Protein AF-A0A9X4D2V4-F1 (afdb_monomer_lite)

Organism: NCBI:txid2219225

Radius of gyration: 29.24 Å; chains: 1; bounding box: 58×42×74 Å

Secondary structure (DSSP, 8-state):
--HHHHHHHHHHHHHHHHHHHHHHHHHHTT---SSHHHHHHHHHHHHHHHHHHHTT--GGG-SSS--SS-HHHHHHSHHHHHHHHHHHHTTS-HHHHHHHHHHHHHHHHHHHHHHHHHHHHHHHHHHHHHHHHHTTS-------TTHHHHHHHHHHHHHHHHHGGGEEEETTEEEE--SS---EEE-HHHHHHHHHHHHHTT-----

Foldseek 3Di:
DDPVVVVVVVVVVVLLVLLVVVLVVCVVVVPADPDLLVVLVVSLVVSLVVVCVVVVNDPVPPPPDCSVGDSVVLCPDPSSVVVSCCSNCVPPDPVVVVVVVVVVVVVVVVVVVVVVVVVVVVVVVVVVVVLVVVVPDDPDDDPDPPSVLVVLLVQVVVCCVPPVVQWDDDPQFIWGPDPPDIDGPGDNVSSNVNCVVCVVVVHDRDD

Structure (mmCIF, N/CA/C/O backbone):
data_AF-A0A9X4D2V4-F1
#
_entry.id   AF-A0A9X4D2V4-F1
#
loop_
_atom_site.group_PDB
_atom_site.id
_atom_site.type_symbol
_atom_site.label_atom_id
_atom_site.label_alt_id
_atom_site.label_comp_id
_atom_site.label_asym_id
_atom_site.label_entity_id
_atom_site.label_seq_id
_atom_site.pdbx_PDB_ins_code
_atom_site.Cartn_x
_atom_site.Cartn_y
_atom_site.Cartn_z
_atom_site.occupancy
_atom_site.B_iso_or_equiv
_atom_site.auth_seq_id
_atom_site.auth_comp_id
_atom_site.auth_asym_id
_atom_site.auth_atom_id
_atom_site.pdbx_PDB_model_num
ATOM 1 N N . MET A 1 1 ? 16.567 19.512 9.585 1.00 54.62 1 MET A N 1
ATOM 2 C CA . MET A 1 1 ? 15.183 19.007 9.766 1.00 54.62 1 MET A CA 1
ATOM 3 C C . MET A 1 1 ? 14.405 20.043 10.568 1.00 54.62 1 MET A C 1
ATOM 5 O O . MET A 1 1 ? 14.949 20.526 11.548 1.00 54.62 1 MET A O 1
ATOM 9 N N . SER A 1 2 ? 13.204 20.449 10.143 1.00 73.00 2 SER A N 1
ATOM 10 C CA . SER A 1 2 ? 12.458 21.540 10.795 1.00 73.00 2 SER A CA 1
ATOM 11 C C . SER A 1 2 ? 11.767 21.087 12.092 1.00 73.00 2 SER A C 1
ATOM 13 O O . SER A 1 2 ? 11.304 19.949 12.187 1.00 73.00 2 SER A O 1
ATOM 15 N N . ASN A 1 3 ? 11.632 21.991 13.070 1.00 76.06 3 ASN A N 1
ATOM 16 C CA . ASN A 1 3 ? 10.900 21.750 14.328 1.00 76.06 3 ASN A CA 1
ATOM 17 C C . ASN A 1 3 ? 9.446 21.289 14.089 1.00 76.06 3 ASN A C 1
ATOM 19 O O . ASN A 1 3 ? 8.916 20.469 14.835 1.00 76.06 3 ASN A O 1
ATOM 23 N N . LEU A 1 4 ? 8.837 21.731 12.982 1.00 70.69 4 LEU A N 1
ATOM 24 C CA . LEU A 1 4 ? 7.512 21.299 12.536 1.00 70.69 4 LEU A CA 1
ATOM 25 C C . LEU A 1 4 ? 7.466 19.801 12.185 1.00 70.69 4 LEU A C 1
ATOM 27 O O . LEU A 1 4 ? 6.505 19.114 12.528 1.00 70.69 4 LEU A O 1
ATOM 31 N N . SER A 1 5 ? 8.513 19.275 11.539 1.00 73.38 5 SER A N 1
ATOM 32 C CA . SER A 1 5 ? 8.602 17.851 11.187 1.00 73.38 5 SER A CA 1
ATOM 33 C C . SER A 1 5 ? 8.702 16.964 12.428 1.00 73.38 5 SER A C 1
ATOM 35 O O . SER A 1 5 ? 8.110 15.885 12.456 1.00 73.38 5 SER A O 1
ATOM 37 N N . ARG A 1 6 ? 9.430 17.416 13.456 1.00 72.25 6 ARG A N 1
ATOM 38 C CA . ARG A 1 6 ? 9.595 16.685 14.720 1.00 72.25 6 ARG A CA 1
ATOM 39 C C . ARG A 1 6 ? 8.291 16.654 15.519 1.00 72.25 6 ARG A C 1
ATOM 41 O O . ARG A 1 6 ? 7.829 15.577 15.883 1.00 72.25 6 ARG A O 1
ATOM 48 N N . TYR A 1 7 ? 7.631 17.802 15.653 1.00 72.56 7 TYR A N 1
ATOM 49 C CA . TYR A 1 7 ? 6.325 17.909 16.308 1.00 72.56 7 TYR A CA 1
ATOM 50 C C . TYR A 1 7 ? 5.253 17.031 15.634 1.00 72.56 7 TYR A C 1
ATOM 52 O O . TYR A 1 7 ? 4.490 16.327 16.296 1.00 72.56 7 TYR A O 1
ATOM 60 N N . GLN A 1 8 ? 5.211 17.008 14.297 1.00 75.00 8 GLN A N 1
ATOM 61 C CA . GLN A 1 8 ? 4.277 16.149 13.563 1.00 75.00 8 GLN A CA 1
ATOM 62 C C . GLN A 1 8 ? 4.579 14.651 13.711 1.00 75.00 8 GLN A C 1
ATOM 64 O O . GLN A 1 8 ? 3.652 13.842 13.605 1.00 75.00 8 GLN A O 1
ATOM 69 N N . ALA A 1 9 ? 5.845 14.272 13.896 1.00 74.62 9 ALA A N 1
ATOM 70 C CA . ALA A 1 9 ? 6.238 12.888 14.145 1.00 74.62 9 ALA A CA 1
ATOM 71 C C . ALA A 1 9 ? 5.831 12.450 15.559 1.00 74.62 9 ALA A C 1
ATOM 73 O O . ALA A 1 9 ? 5.166 11.427 15.703 1.00 74.62 9 ALA A O 1
ATOM 74 N N . GLU A 1 10 ? 6.114 13.270 16.573 1.00 76.56 10 GLU A N 1
ATOM 75 C CA . GLU A 1 10 ? 5.716 13.023 17.966 1.00 76.56 10 GLU A CA 1
ATOM 76 C C . GLU A 1 10 ? 4.190 12.929 18.107 1.00 76.56 10 GLU A C 1
ATOM 78 O O . GLU A 1 10 ? 3.674 11.988 18.713 1.00 76.56 10 GLU A O 1
ATOM 83 N N . LYS A 1 11 ? 3.439 13.828 17.456 1.00 77.06 11 LYS A N 1
ATOM 84 C CA . LYS A 1 11 ? 1.968 13.777 17.442 1.00 77.06 11 LYS A CA 1
ATOM 85 C C . LYS A 1 11 ? 1.432 12.507 16.768 1.00 77.06 11 LYS A C 1
ATOM 87 O O . LYS A 1 11 ? 0.449 11.933 17.235 1.00 77.06 11 LYS A O 1
ATOM 92 N N . ARG A 1 12 ? 2.070 12.044 15.684 1.00 79.88 12 ARG A N 1
ATOM 93 C CA . ARG A 1 12 ? 1.714 10.774 15.021 1.00 79.88 12 ARG A CA 1
ATOM 94 C C . ARG A 1 12 ? 2.013 9.568 15.908 1.00 79.88 12 ARG A C 1
ATOM 96 O O . ARG A 1 12 ? 1.178 8.675 16.003 1.00 79.88 12 ARG A O 1
ATOM 103 N N . GLN A 1 13 ? 3.159 9.564 16.580 1.00 82.06 13 GLN A N 1
ATOM 104 C CA . GLN A 1 13 ? 3.558 8.484 17.478 1.00 82.06 13 GLN A CA 1
ATOM 105 C C . GLN A 1 13 ? 2.641 8.398 18.705 1.00 82.06 13 GLN A C 1
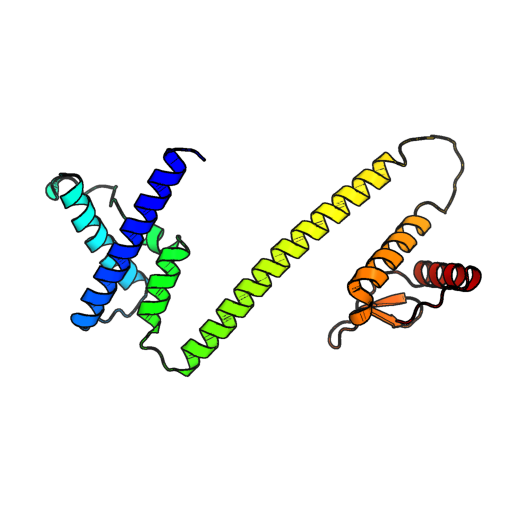ATOM 107 O O . GLN A 1 13 ? 2.169 7.313 19.032 1.00 82.06 13 GLN A O 1
ATOM 112 N N . ALA A 1 14 ? 2.303 9.536 19.319 1.00 80.00 14 ALA A N 1
ATOM 113 C CA . ALA A 1 14 ? 1.369 9.597 20.444 1.00 80.00 14 ALA A CA 1
ATOM 114 C C . ALA A 1 14 ? -0.046 9.127 20.067 1.00 80.00 14 ALA A C 1
ATOM 116 O O . ALA A 1 14 ? -0.735 8.496 20.864 1.00 80.00 14 ALA A O 1
ATOM 117 N N . ARG A 1 15 ? -0.495 9.415 18.840 1.00 83.12 15 ARG A N 1
ATOM 118 C CA . ARG A 1 15 ? -1.783 8.913 18.349 1.00 83.12 15 ARG A CA 1
ATOM 119 C C . ARG A 1 15 ? -1.733 7.414 18.043 1.00 83.12 15 ARG A C 1
ATOM 121 O O . ARG A 1 15 ? -2.709 6.721 18.304 1.00 83.12 15 ARG A O 1
ATOM 128 N N . SER A 1 16 ? -0.607 6.916 17.533 1.00 86.31 16 SER A N 1
ATOM 129 C CA . SER A 1 16 ? -0.384 5.485 17.291 1.00 86.31 16 SER A CA 1
ATOM 130 C C . SER A 1 16 ? -0.479 4.672 18.582 1.00 86.31 16 SER A C 1
ATOM 132 O O . SER A 1 16 ? -1.217 3.693 18.620 1.00 86.31 16 SER A O 1
ATOM 134 N N . SER A 1 17 ? 0.197 5.109 19.651 1.00 86.50 17 SER A N 1
ATOM 135 C CA . SER A 1 17 ? 0.151 4.418 20.946 1.00 86.50 17 SER A CA 1
ATOM 136 C C . SER A 1 17 ? -1.245 4.443 21.570 1.00 86.50 17 SER A C 1
ATOM 138 O O . SER A 1 17 ? -1.671 3.471 22.191 1.00 86.50 17 SER A O 1
ATOM 140 N N . LEU A 1 18 ? -1.987 5.534 21.370 1.00 88.19 18 LEU A N 1
ATOM 141 C CA . LEU A 1 18 ? -3.364 5.643 21.833 1.00 88.19 18 LEU A CA 1
ATOM 142 C C . LEU A 1 18 ? -4.310 4.696 21.076 1.00 88.19 18 LEU A C 1
ATOM 144 O O . LEU A 1 18 ? -5.192 4.103 21.692 1.00 88.19 18 LEU A O 1
ATOM 148 N N . ILE A 1 19 ? -4.110 4.512 19.767 1.00 89.31 19 ILE A N 1
ATOM 149 C CA . ILE A 1 19 ? -4.854 3.517 18.979 1.00 89.31 19 ILE A CA 1
ATOM 150 C C . ILE A 1 19 ? -4.593 2.109 19.521 1.00 89.31 19 ILE A C 1
ATOM 152 O O . ILE A 1 19 ? -5.553 1.384 19.767 1.00 89.31 19 ILE A O 1
ATOM 156 N N . ASP A 1 20 ? -3.333 1.743 19.766 1.00 87.56 20 ASP A N 1
ATOM 157 C CA . ASP A 1 20 ? -2.984 0.413 20.286 1.00 87.56 20 ASP A CA 1
ATOM 158 C C . ASP A 1 20 ? -3.630 0.150 21.658 1.00 87.56 20 ASP A C 1
ATOM 160 O O . ASP A 1 20 ? -4.206 -0.916 21.885 1.00 87.56 20 ASP A O 1
ATOM 164 N N . ALA A 1 21 ? -3.625 1.145 22.553 1.00 88.75 21 ALA A N 1
ATOM 165 C CA . ALA A 1 21 ? -4.271 1.039 23.861 1.00 88.75 21 ALA A CA 1
ATOM 166 C C . ALA A 1 21 ? -5.796 0.853 23.758 1.00 88.75 21 ALA A C 1
ATOM 168 O O . ALA A 1 21 ? -6.377 0.031 24.471 1.00 88.75 21 ALA A O 1
ATO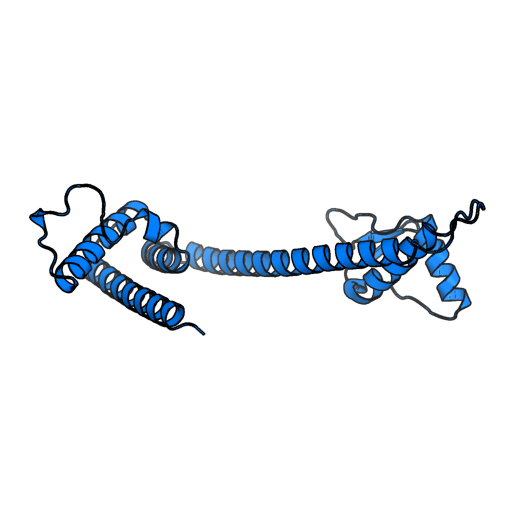M 169 N N . LEU A 1 22 ? -6.457 1.595 22.863 1.00 91.56 22 LEU A N 1
ATOM 170 C CA . LEU A 1 22 ? -7.901 1.471 22.644 1.00 91.56 22 LEU A CA 1
ATOM 171 C C . LEU A 1 22 ? -8.276 0.135 21.995 1.00 91.56 22 LEU A C 1
ATOM 173 O O . LEU A 1 22 ? -9.293 -0.455 22.355 1.00 91.56 22 LEU A O 1
ATOM 177 N N . LEU A 1 23 ? -7.454 -0.354 21.068 1.00 89.69 23 LEU A N 1
ATOM 178 C CA . LEU A 1 23 ? -7.625 -1.662 20.444 1.00 89.69 23 LEU A CA 1
ATOM 179 C C . LEU A 1 23 ? -7.481 -2.796 21.467 1.00 89.69 23 LEU A C 1
ATOM 181 O O . LEU A 1 23 ? -8.293 -3.723 21.471 1.00 89.69 23 LEU A O 1
ATOM 185 N N . GLU A 1 24 ? -6.507 -2.720 22.374 1.00 87.50 24 GLU A N 1
ATOM 186 C CA . GLU A 1 24 ? -6.384 -3.710 23.449 1.00 87.50 24 GLU A CA 1
ATOM 187 C C . GLU A 1 24 ? -7.519 -3.618 24.475 1.00 87.50 24 GLU A C 1
ATOM 189 O O . GLU A 1 24 ? -8.022 -4.645 24.931 1.00 87.50 24 GLU A O 1
ATOM 194 N N . ASN A 1 25 ? -8.018 -2.420 24.781 1.00 89.62 25 ASN A N 1
ATOM 195 C CA . ASN A 1 25 ? -9.221 -2.282 25.605 1.00 89.62 25 ASN A CA 1
ATOM 196 C C . ASN A 1 25 ? -10.449 -2.908 24.932 1.00 89.62 25 ASN A C 1
ATOM 198 O O . ASN A 1 25 ? -11.151 -3.692 25.568 1.00 89.62 25 ASN A O 1
ATOM 202 N N . ALA A 1 26 ? -10.673 -2.646 23.642 1.00 88.19 26 ALA A N 1
ATOM 203 C CA . ALA A 1 26 ? -11.758 -3.268 22.882 1.00 88.19 26 ALA A CA 1
ATOM 204 C C . ALA A 1 26 ? -11.641 -4.803 22.873 1.00 88.19 26 ALA A C 1
ATOM 206 O O . ALA A 1 26 ? -12.649 -5.505 22.980 1.00 88.19 26 ALA A O 1
ATOM 207 N N . ARG A 1 27 ? -10.409 -5.327 22.811 1.00 85.69 27 ARG A N 1
ATOM 208 C CA . ARG A 1 27 ? -10.119 -6.764 22.881 1.00 85.69 27 ARG A CA 1
ATOM 209 C C . ARG A 1 27 ? -10.452 -7.357 24.246 1.00 85.69 27 ARG A C 1
ATOM 211 O O . ARG A 1 27 ? -11.121 -8.384 24.309 1.00 85.69 27 ARG A O 1
ATOM 218 N N . ARG A 1 28 ? -10.036 -6.696 25.331 1.00 87.00 28 ARG A N 1
ATOM 219 C CA . ARG A 1 28 ? -10.361 -7.091 26.716 1.00 87.00 28 ARG A CA 1
ATOM 220 C C . ARG A 1 28 ? -11.863 -7.051 26.984 1.00 87.00 28 ARG A C 1
ATOM 222 O O . ARG A 1 28 ? -12.382 -7.927 27.664 1.00 87.00 28 ARG A O 1
ATOM 229 N N . SER A 1 29 ? -12.562 -6.076 26.408 1.00 88.06 29 SER A N 1
ATOM 230 C CA . SER A 1 29 ? -14.024 -5.968 26.458 1.00 88.06 29 SER A CA 1
ATOM 231 C C . SER A 1 29 ? -14.747 -6.914 25.490 1.00 88.06 29 SER A C 1
ATOM 233 O O . SER A 1 29 ? -15.971 -6.862 25.404 1.00 88.06 29 SER A O 1
ATOM 235 N N . ASN A 1 30 ? -14.014 -7.766 24.763 1.00 84.19 30 ASN A N 1
ATOM 236 C CA . ASN A 1 30 ? -14.535 -8.723 23.786 1.00 84.19 30 ASN A CA 1
ATOM 237 C C . ASN A 1 30 ? -15.476 -8.086 22.744 1.00 84.19 30 ASN A C 1
ATOM 239 O O . ASN A 1 30 ? -16.467 -8.685 22.318 1.00 84.19 30 ASN A O 1
ATOM 243 N N . MET A 1 31 ? -15.182 -6.843 22.351 1.00 86.62 31 MET A N 1
ATOM 244 C CA . MET A 1 31 ? -15.966 -6.121 21.356 1.00 86.62 31 MET A CA 1
ATOM 245 C C . MET A 1 31 ? -15.775 -6.749 19.979 1.00 86.62 31 MET A C 1
ATOM 247 O O . MET A 1 31 ? -14.653 -7.024 19.553 1.00 86.62 31 MET A O 1
ATOM 251 N N . LYS A 1 32 ? -16.880 -6.933 19.257 1.00 85.94 32 LYS A N 1
ATOM 252 C CA . LYS A 1 32 ? -16.877 -7.406 17.873 1.00 85.94 32 LYS A CA 1
ATOM 253 C C . LYS A 1 32 ? -17.423 -6.317 16.968 1.00 85.94 32 LYS A C 1
ATOM 255 O O . LYS A 1 32 ? -18.381 -5.631 17.312 1.00 85.94 32 LYS A O 1
ATOM 260 N N . PHE A 1 33 ? -16.797 -6.170 15.810 1.00 86.06 33 PHE A N 1
ATOM 261 C CA . PHE A 1 33 ? -17.211 -5.221 14.790 1.00 86.06 33 PHE A CA 1
ATOM 262 C C . PHE A 1 33 ? -17.396 -5.979 13.481 1.00 86.06 33 PHE A C 1
ATOM 264 O O . PHE A 1 33 ? -16.488 -6.683 13.053 1.00 86.06 33 PHE A O 1
ATOM 271 N N . ASP A 1 34 ? -18.535 -5.797 12.819 1.00 83.94 34 ASP A N 1
ATOM 272 C CA . ASP A 1 34 ? -18.813 -6.488 11.549 1.00 83.94 34 ASP A CA 1
ATOM 273 C C . ASP A 1 34 ? -18.042 -5.888 10.371 1.00 83.94 34 ASP A C 1
ATOM 275 O O . ASP A 1 34 ? -17.824 -6.527 9.344 1.00 83.94 34 ASP A O 1
ATOM 279 N N . LYS A 1 35 ? -17.644 -4.617 10.492 1.00 87.31 35 LYS A N 1
ATOM 280 C CA . LYS A 1 35 ? -16.934 -3.875 9.448 1.00 87.31 35 LYS A CA 1
ATOM 281 C C . LYS A 1 35 ? -15.803 -3.067 10.057 1.00 87.31 35 LYS A C 1
ATOM 283 O O . LYS A 1 35 ? -15.981 -2.404 11.081 1.00 87.31 35 LYS A O 1
ATOM 288 N N . ILE A 1 36 ? -14.677 -3.006 9.349 1.00 86.75 36 ILE A N 1
ATOM 289 C CA . ILE A 1 36 ? -13.532 -2.169 9.735 1.00 86.75 36 ILE A CA 1
ATOM 290 C C . ILE A 1 36 ? -13.906 -0.682 9.841 1.00 86.75 36 ILE A C 1
ATOM 292 O O . ILE A 1 36 ? -13.341 0.062 10.638 1.00 86.75 36 ILE A O 1
ATOM 296 N N . THR A 1 37 ? -14.912 -0.239 9.083 1.00 89.56 37 THR A N 1
ATOM 297 C CA . THR A 1 37 ? -15.448 1.123 9.166 1.00 89.56 37 THR A CA 1
ATOM 298 C C . THR A 1 37 ? -16.137 1.404 10.502 1.00 89.56 37 THR A C 1
ATOM 300 O O . THR A 1 37 ? -16.062 2.535 10.980 1.00 89.56 37 THR A O 1
ATOM 303 N N . TYR A 1 38 ? -16.766 0.407 11.133 1.00 90.12 38 TYR A N 1
ATOM 304 C CA . TYR A 1 38 ? -17.361 0.550 12.465 1.00 90.12 38 TYR A CA 1
ATOM 305 C C . TYR A 1 38 ? -16.290 0.596 13.555 1.00 90.12 38 TYR A C 1
ATOM 307 O O . TYR A 1 38 ? -16.360 1.472 14.415 1.00 90.12 38 TYR A O 1
ATOM 315 N N . LEU A 1 39 ? -15.246 -0.233 13.446 1.00 89.88 39 LEU A N 1
ATOM 316 C CA . LEU A 1 39 ? -14.063 -0.140 14.309 1.00 89.88 39 LEU A CA 1
ATOM 317 C C . LEU A 1 39 ? -13.409 1.251 14.208 1.00 89.88 39 LEU A C 1
ATOM 319 O O . LEU A 1 39 ? -13.140 1.900 15.218 1.00 89.88 39 LEU A O 1
ATOM 323 N N . ALA A 1 40 ? -13.217 1.754 12.986 1.00 90.81 40 ALA A N 1
ATOM 324 C CA . ALA A 1 40 ? -12.637 3.076 12.757 1.00 90.81 40 ALA A CA 1
ATOM 325 C C . ALA A 1 40 ? -13.512 4.213 13.313 1.00 90.81 40 ALA A C 1
ATOM 327 O O . ALA A 1 40 ? -12.978 5.208 13.801 1.00 90.81 40 ALA A O 1
ATOM 328 N N . ARG A 1 41 ? -14.847 4.090 13.256 1.00 88.81 41 ARG A N 1
ATOM 329 C CA . ARG A 1 41 ? -15.773 5.062 13.866 1.00 88.81 41 ARG A CA 1
ATOM 330 C C . ARG A 1 41 ? -15.694 5.047 15.388 1.00 88.81 41 ARG A C 1
ATOM 332 O O . ARG A 1 41 ? -15.610 6.119 15.979 1.00 88.81 41 ARG A O 1
ATOM 339 N N . TYR A 1 42 ? -15.683 3.862 15.995 1.00 89.81 42 TYR A N 1
ATOM 340 C CA . TYR A 1 42 ? -15.524 3.706 17.440 1.00 89.81 42 TYR A CA 1
ATOM 341 C C . TYR A 1 42 ? -14.229 4.371 17.925 1.00 89.81 42 TYR A C 1
ATOM 343 O O . TYR A 1 42 ? -14.264 5.257 18.777 1.00 89.81 42 TYR A O 1
ATOM 351 N N . LEU A 1 43 ? -13.100 4.038 17.295 1.00 90.69 43 LEU A N 1
ATOM 352 C CA . LEU A 1 43 ? -11.800 4.600 17.662 1.00 90.69 43 LEU A CA 1
ATOM 353 C C . LEU A 1 43 ? -11.719 6.101 17.416 1.00 90.69 43 LEU A C 1
ATOM 355 O O . LEU A 1 43 ? -11.182 6.816 18.250 1.00 90.69 43 LEU A O 1
ATOM 359 N N . ALA A 1 44 ? -12.271 6.607 16.312 1.00 88.38 44 ALA A N 1
ATOM 360 C CA . ALA A 1 44 ? -12.328 8.047 16.074 1.00 88.38 44 ALA A CA 1
ATOM 361 C C . ALA A 1 44 ? -13.103 8.782 17.182 1.00 88.38 44 ALA A C 1
ATOM 363 O O . ALA A 1 44 ? -12.682 9.861 17.602 1.00 88.38 44 ALA A O 1
ATOM 364 N N . GLY A 1 45 ? -14.191 8.184 17.679 1.00 85.69 45 GLY A N 1
ATOM 365 C CA . GLY A 1 45 ? -14.949 8.700 18.816 1.00 85.69 45 GLY A CA 1
ATOM 366 C C . GLY A 1 45 ? -14.126 8.719 20.104 1.00 85.69 45 GLY A C 1
ATOM 367 O O . GLY A 1 45 ? -14.024 9.761 20.746 1.00 85.69 45 GLY A O 1
ATOM 368 N N . GLU A 1 46 ? -13.484 7.604 20.454 1.00 87.69 46 GLU A N 1
ATOM 369 C CA . GLU A 1 46 ? -12.669 7.499 21.673 1.00 87.69 46 GLU A CA 1
ATOM 370 C C . GLU A 1 46 ? -11.409 8.378 21.631 1.00 87.69 46 GLU A C 1
ATOM 372 O O . GLU A 1 46 ? -11.112 9.078 22.598 1.00 87.69 46 GLU A O 1
ATOM 377 N N . ILE A 1 47 ? -10.710 8.436 20.493 1.00 87.75 47 ILE A N 1
ATOM 378 C CA . ILE A 1 47 ? -9.580 9.356 20.283 1.00 87.75 47 ILE A CA 1
ATOM 379 C C . ILE A 1 47 ? -10.046 10.797 20.477 1.00 87.75 47 ILE A C 1
ATOM 381 O O . ILE A 1 47 ? -9.395 11.555 21.192 1.00 87.75 47 ILE A O 1
ATOM 385 N N . SER A 1 48 ? -11.181 11.169 19.878 1.00 84.31 48 SER A N 1
ATOM 386 C CA . SER A 1 48 ? -11.711 12.528 20.006 1.00 84.31 48 SER A CA 1
ATOM 387 C C . SER A 1 48 ? -12.045 12.859 21.463 1.00 84.31 48 SER A C 1
ATOM 389 O O . SER A 1 48 ? -11.705 13.944 21.916 1.00 84.31 48 SER A O 1
ATOM 391 N N . LYS A 1 49 ? -12.609 11.919 22.239 1.00 83.19 49 LYS A N 1
ATOM 392 C CA . LYS A 1 49 ? -12.853 12.111 23.682 1.00 83.19 49 LYS A CA 1
ATOM 393 C C . LYS A 1 49 ? -11.562 12.372 24.461 1.00 83.19 49 LYS A C 1
ATOM 395 O O . LYS A 1 49 ? -11.541 13.242 25.330 1.00 83.19 49 LYS A O 1
ATOM 400 N N . VAL A 1 50 ? -10.495 11.622 24.178 1.00 82.12 50 VAL A N 1
ATOM 401 C CA . VAL A 1 50 ? -9.212 11.789 24.880 1.00 82.12 50 VAL A CA 1
ATOM 402 C C . VAL A 1 50 ? -8.514 13.086 24.465 1.00 82.12 50 VAL A C 1
ATOM 404 O O . VAL A 1 50 ? -7.999 13.798 25.326 1.00 82.12 50 VAL A O 1
ATOM 407 N N . GLU A 1 51 ? -8.530 13.429 23.176 1.00 78.75 51 GLU A N 1
ATOM 408 C CA . GLU A 1 51 ? -7.939 14.673 22.666 1.00 78.75 51 GLU A CA 1
ATOM 409 C C . GLU A 1 51 ? -8.695 15.908 23.195 1.00 78.75 51 GLU A C 1
ATOM 411 O O . GLU A 1 51 ? -8.058 16.830 23.696 1.00 78.75 51 GLU A O 1
ATOM 416 N N . SER A 1 52 ? -10.034 15.893 23.232 1.00 72.50 52 SER A N 1
ATOM 417 C CA . SER A 1 52 ? -10.831 16.990 23.809 1.00 72.50 52 SER A CA 1
ATOM 418 C C . SER A 1 52 ? -10.568 17.211 25.303 1.00 72.50 52 SER A C 1
ATOM 420 O O . SER A 1 52 ? -10.524 18.355 25.750 1.00 72.50 52 SER A O 1
ATOM 422 N N . ARG A 1 53 ? -10.346 16.139 26.081 1.00 71.81 53 ARG A N 1
ATOM 423 C CA . ARG A 1 53 ? -9.966 16.245 27.504 1.00 71.81 53 ARG A CA 1
ATOM 424 C C . ARG A 1 53 ? -8.570 16.834 27.698 1.00 71.81 53 ARG A C 1
ATOM 426 O O . ARG A 1 53 ? -8.335 17.507 28.695 1.00 71.81 53 ARG A O 1
ATOM 433 N N . ARG A 1 54 ? -7.650 16.566 26.769 1.00 66.12 54 ARG A N 1
ATOM 434 C CA . ARG A 1 54 ? -6.263 17.045 26.822 1.00 66.12 54 ARG A CA 1
ATOM 435 C C . ARG A 1 54 ? -6.140 18.516 26.423 1.00 66.12 54 ARG A C 1
ATOM 437 O O . ARG A 1 54 ? -5.335 19.224 27.016 1.00 66.12 54 ARG A O 1
ATOM 444 N N . ASP A 1 55 ? -6.960 18.955 25.472 1.00 60.91 55 ASP A N 1
ATOM 445 C CA . ASP A 1 55 ? -6.959 20.329 24.955 1.00 60.91 55 ASP A CA 1
ATOM 446 C C . ASP A 1 55 ? -7.936 21.260 25.708 1.00 60.91 55 ASP A C 1
ATOM 448 O O . ASP A 1 55 ? -8.074 22.429 25.357 1.00 60.91 55 ASP A O 1
ATOM 452 N N . GLY A 1 56 ? -8.616 20.769 26.754 1.00 57.53 56 GLY A N 1
ATOM 453 C CA . GLY A 1 56 ? -9.492 21.579 27.612 1.00 57.53 56 GLY A CA 1
ATOM 454 C C . GLY A 1 56 ? -10.779 22.074 26.939 1.00 57.53 56 GLY A C 1
ATOM 455 O O . GLY A 1 56 ? -11.418 22.991 27.449 1.00 57.53 56 GLY A O 1
ATOM 456 N N . VAL A 1 57 ? -11.177 21.487 25.805 1.00 55.19 57 VAL A N 1
ATOM 457 C CA . VAL A 1 57 ? -12.360 21.912 25.039 1.00 55.19 57 VAL A CA 1
ATOM 458 C C . VAL A 1 57 ? -13.613 21.199 25.576 1.00 55.19 57 VAL A C 1
ATOM 460 O O . VAL A 1 57 ? -13.677 19.966 25.520 1.00 55.19 57 VAL A O 1
ATOM 463 N N . PRO A 1 58 ? -14.635 21.923 26.080 1.00 51.19 58 PRO A N 1
ATOM 464 C CA . PRO A 1 58 ? -15.854 21.317 26.610 1.00 51.19 58 PRO A CA 1
ATOM 465 C C . PRO A 1 58 ? -16.618 20.526 25.543 1.00 51.19 58 PRO A C 1
ATOM 467 O O . PRO A 1 58 ? -16.874 21.010 24.440 1.00 51.19 58 PRO A O 1
ATOM 470 N N . HIS A 1 59 ? -17.058 19.319 25.910 1.00 49.81 59 HIS A N 1
ATOM 471 C CA . HIS A 1 59 ? -17.726 18.360 25.021 1.00 49.81 59 HIS A CA 1
ATOM 472 C C . HIS A 1 59 ? -19.006 18.904 24.349 1.00 49.81 59 HIS A C 1
ATOM 474 O O . HIS A 1 59 ? -19.417 18.386 23.313 1.00 49.81 59 HIS A O 1
ATOM 480 N N . ALA A 1 60 ? -19.611 19.951 24.921 1.00 47.81 60 ALA A N 1
ATOM 481 C CA . ALA A 1 60 ? -20.886 20.529 24.500 1.00 47.81 60 ALA A CA 1
ATOM 482 C C . ALA A 1 60 ? -20.804 21.460 23.271 1.00 47.81 60 ALA A C 1
ATOM 484 O O . ALA A 1 60 ? -21.834 21.732 22.666 1.00 47.81 60 ALA A O 1
ATOM 485 N N . LEU A 1 61 ? -19.612 21.919 22.863 1.00 45.69 61 LEU A N 1
ATOM 486 C CA . LEU A 1 61 ? -19.441 22.837 21.716 1.00 45.69 61 LEU A CA 1
ATOM 487 C C . LEU A 1 61 ? -18.933 22.149 20.434 1.00 45.69 61 LEU A C 1
ATOM 489 O O . LEU A 1 61 ? -18.714 22.801 19.420 1.00 45.69 61 LEU A O 1
ATOM 493 N N . SER A 1 62 ? -18.747 20.827 20.455 1.00 41.00 62 SER A N 1
ATOM 494 C CA . SER A 1 62 ? -18.112 20.067 19.364 1.00 41.00 62 SER A CA 1
ATOM 495 C C . SER A 1 62 ? -19.105 19.398 18.397 1.00 41.00 62 SER A C 1
ATOM 497 O O . SER A 1 62 ? -18.711 18.502 17.644 1.00 41.00 62 SER A O 1
ATOM 499 N N . VAL A 1 63 ? -20.390 19.765 18.427 1.00 42.47 63 VAL A N 1
ATOM 500 C CA . VAL A 1 63 ? -21.435 19.042 17.676 1.00 42.47 63 VAL A CA 1
ATOM 501 C C . VAL A 1 63 ? -21.477 19.410 16.187 1.00 42.47 63 VAL A C 1
ATOM 503 O O . VAL A 1 63 ? -21.972 18.620 15.391 1.00 42.47 63 VAL A O 1
ATOM 506 N N . GLU A 1 64 ? -20.851 20.503 15.748 1.00 37.62 64 GLU A N 1
ATOM 507 C CA . GLU A 1 64 ? -20.865 20.880 14.330 1.00 37.62 64 GLU A CA 1
ATOM 508 C C . GLU A 1 64 ? -19.442 21.065 13.765 1.00 37.62 64 GLU A C 1
ATOM 510 O O . GLU A 1 64 ? -18.791 22.092 13.912 1.00 37.62 64 GLU A O 1
ATOM 515 N N . ASN A 1 65 ? -18.984 20.029 13.050 1.00 36.97 65 ASN A N 1
ATOM 516 C CA . ASN A 1 65 ? -18.021 20.069 11.931 1.00 36.97 65 ASN A CA 1
ATOM 517 C C . ASN A 1 65 ? -16.512 19.818 12.142 1.00 36.97 65 ASN A C 1
ATOM 519 O O . ASN A 1 65 ? -15.799 19.646 11.139 1.00 36.97 65 ASN A O 1
ATOM 523 N N . SER A 1 66 ? -15.996 19.624 13.358 1.00 43.78 66 SER A N 1
ATOM 524 C CA . SER A 1 66 ? -14.562 19.315 13.540 1.00 43.78 66 SER A CA 1
ATOM 525 C C . SER A 1 66 ? -14.266 18.252 14.602 1.00 43.78 66 SER A C 1
ATOM 527 O O . SER A 1 66 ? -13.550 18.494 15.565 1.00 43.78 66 SER A O 1
ATOM 529 N N . SER A 1 67 ? -14.717 17.007 14.396 1.00 53.88 67 SER A N 1
ATOM 530 C CA . SER A 1 67 ? -14.111 15.879 15.124 1.00 53.88 67 SER A CA 1
ATOM 531 C C . SER A 1 67 ? -12.583 15.928 14.931 1.00 53.88 67 SER A C 1
ATOM 533 O O . SER A 1 67 ? -12.112 15.761 13.797 1.00 53.88 67 SER A O 1
ATOM 535 N N . LEU A 1 68 ? -11.824 16.164 16.009 1.00 66.69 68 LEU A N 1
ATOM 536 C CA . LEU A 1 68 ? -10.353 16.261 16.008 1.00 66.69 68 LEU A CA 1
ATOM 537 C C . LEU A 1 68 ? -9.701 15.052 15.312 1.00 66.69 68 LEU A C 1
ATOM 539 O O . LEU A 1 68 ? -8.684 15.183 14.621 1.00 66.69 68 LEU A O 1
ATOM 543 N N . CYS A 1 69 ? -10.354 13.888 15.398 1.00 74.94 69 CYS A N 1
ATOM 544 C CA . CYS A 1 69 ? -10.029 12.702 14.624 1.00 74.94 69 CYS A CA 1
ATOM 545 C C . CYS A 1 69 ? -11.252 12.208 13.831 1.00 74.94 69 CYS A C 1
ATOM 547 O O . CYS A 1 69 ? -12.251 11.776 14.399 1.00 74.94 69 CYS A O 1
ATOM 549 N N . ARG A 1 70 ? -11.178 12.245 12.492 1.00 83.81 70 ARG A N 1
ATOM 550 C CA . ARG A 1 70 ? -12.193 11.654 11.599 1.00 83.81 70 ARG A CA 1
ATOM 551 C C . ARG A 1 70 ? -11.850 10.193 11.315 1.00 83.81 70 ARG A C 1
ATOM 553 O O . ARG A 1 70 ? -10.706 9.878 10.988 1.00 83.81 70 ARG A O 1
ATOM 560 N N . TYR A 1 71 ? -12.853 9.313 11.314 1.00 84.38 71 TYR A N 1
ATOM 561 C CA . TYR A 1 71 ? -12.668 7.896 10.957 1.00 84.38 71 TYR A CA 1
ATOM 562 C C . TYR A 1 71 ? -12.082 7.720 9.545 1.00 84.38 71 TYR A C 1
ATOM 564 O O . TYR A 1 71 ? -11.279 6.822 9.299 1.00 84.38 71 TYR A O 1
ATOM 572 N N . THR A 1 72 ? -12.422 8.619 8.615 1.00 85.94 72 THR A N 1
ATOM 573 C CA . THR A 1 72 ? -11.856 8.634 7.259 1.00 85.94 72 THR A CA 1
ATOM 574 C C . THR A 1 72 ? -10.355 8.909 7.268 1.00 85.94 72 THR A C 1
ATOM 576 O O . THR A 1 72 ? -9.635 8.351 6.447 1.00 85.94 72 THR A O 1
ATOM 579 N N . THR A 1 73 ? -9.858 9.715 8.208 1.00 85.44 73 THR A N 1
ATOM 580 C CA . THR A 1 73 ? -8.426 9.991 8.372 1.00 85.44 73 THR A CA 1
ATOM 581 C C . THR A 1 73 ? -7.678 8.758 8.874 1.00 85.44 73 THR A C 1
ATOM 583 O O . THR A 1 73 ? -6.580 8.483 8.389 1.00 85.44 73 THR A O 1
ATOM 586 N N . LEU A 1 74 ? -8.280 7.982 9.783 1.00 86.19 74 LEU A N 1
ATOM 587 C CA . LEU A 1 74 ? -7.719 6.707 10.244 1.00 86.19 74 LEU A CA 1
ATOM 588 C C . LEU A 1 74 ? -7.611 5.694 9.096 1.00 86.19 74 LEU A C 1
ATOM 590 O O . LEU A 1 74 ? -6.581 5.049 8.943 1.00 86.19 74 LEU A O 1
ATOM 594 N N . LEU A 1 75 ? -8.632 5.615 8.238 1.00 87.19 75 LEU A N 1
ATOM 595 C CA . LEU A 1 75 ? -8.650 4.697 7.093 1.00 87.19 75 LEU A CA 1
ATOM 596 C C . LEU A 1 75 ? -7.777 5.153 5.909 1.00 87.19 75 LEU A C 1
ATOM 598 O O . LEU A 1 75 ? -7.315 4.316 5.134 1.00 87.19 75 LEU A O 1
ATOM 602 N N . LYS A 1 76 ? -7.562 6.463 5.727 1.00 87.88 76 LYS A N 1
ATOM 603 C CA . LYS A 1 76 ? -6.685 7.007 4.671 1.00 87.88 76 LYS A CA 1
ATOM 604 C C . LYS A 1 76 ? -5.205 6.904 5.037 1.00 87.88 76 LYS A C 1
ATOM 606 O O . LYS A 1 76 ? -4.366 6.756 4.150 1.00 87.88 76 LYS A O 1
ATOM 611 N N . ASN A 1 77 ? -4.868 7.010 6.321 1.00 86.12 77 ASN A N 1
ATOM 612 C CA . ASN A 1 77 ? -3.487 6.902 6.765 1.00 86.12 77 ASN A CA 1
ATOM 613 C C . ASN A 1 77 ? -3.046 5.432 6.763 1.00 86.12 77 ASN A C 1
ATOM 615 O O . ASN A 1 77 ? -3.604 4.615 7.489 1.00 86.12 77 ASN A O 1
ATOM 619 N N . LYS A 1 78 ? -2.010 5.110 5.980 1.00 84.88 78 LYS A N 1
ATOM 620 C CA . LYS A 1 78 ? -1.487 3.741 5.830 1.00 84.88 78 LYS A CA 1
ATOM 621 C C . LYS A 1 78 ? -1.104 3.091 7.162 1.00 84.88 78 LYS A C 1
ATOM 623 O O . LYS A 1 78 ? -1.319 1.898 7.325 1.00 84.88 78 LYS A O 1
ATOM 628 N N . LEU A 1 79 ? -0.554 3.869 8.095 1.00 83.81 79 LEU A N 1
ATOM 629 C CA . LEU A 1 79 ? -0.045 3.362 9.370 1.00 83.81 79 LEU A CA 1
ATOM 630 C C . LEU A 1 79 ? -1.204 2.929 10.281 1.00 83.81 79 LEU A C 1
ATOM 632 O O . LEU A 1 79 ? -1.267 1.781 10.706 1.00 83.81 79 LEU A O 1
ATOM 636 N N . TYR A 1 80 ? -2.181 3.817 10.476 1.00 86.31 80 TYR A N 1
ATOM 637 C CA . TYR A 1 80 ? -3.365 3.530 11.291 1.00 86.31 80 TYR A CA 1
ATOM 638 C C . TYR A 1 80 ? -4.248 2.463 10.646 1.00 86.31 80 TYR A C 1
ATOM 640 O O . TYR A 1 80 ? -4.752 1.580 11.333 1.00 86.31 80 TYR A O 1
ATOM 648 N N . ARG A 1 81 ? -4.391 2.490 9.317 1.00 87.19 81 ARG A N 1
ATOM 649 C CA . ARG A 1 81 ? -5.109 1.450 8.581 1.00 87.19 81 ARG A CA 1
ATOM 650 C C . ARG A 1 81 ? -4.504 0.068 8.820 1.00 87.19 81 ARG A C 1
ATOM 652 O O . ARG A 1 81 ? -5.258 -0.851 9.105 1.00 87.19 81 ARG A O 1
ATOM 659 N N . ALA A 1 82 ? -3.179 -0.066 8.770 1.00 83.19 82 ALA A N 1
ATOM 660 C CA . ALA A 1 82 ? -2.515 -1.340 9.031 1.00 83.19 82 ALA A CA 1
ATOM 661 C C . ALA A 1 82 ? -2.769 -1.851 10.462 1.00 83.19 82 ALA A C 1
ATOM 663 O O . ALA A 1 82 ? -3.020 -3.038 10.640 1.00 83.19 82 ALA A O 1
ATOM 664 N N . GLN A 1 83 ? -2.771 -0.971 11.473 1.00 84.25 83 GLN A N 1
ATOM 665 C CA . GLN A 1 83 ? -3.106 -1.346 12.858 1.00 84.25 83 GLN A CA 1
ATOM 666 C C . GLN A 1 83 ? -4.555 -1.843 12.985 1.00 84.25 83 GLN A C 1
ATOM 668 O O . GLN A 1 83 ? -4.808 -2.874 13.608 1.00 84.25 83 GLN A O 1
ATOM 673 N N . LEU A 1 84 ? -5.498 -1.135 12.353 1.00 88.19 84 LEU A N 1
ATOM 674 C CA . LEU A 1 84 ? -6.915 -1.505 12.326 1.00 88.19 84 LEU A CA 1
ATOM 675 C C . LEU A 1 84 ? -7.143 -2.837 11.618 1.00 88.19 84 LEU A C 1
ATOM 677 O O . LEU A 1 84 ? -7.858 -3.682 12.142 1.00 88.19 84 LEU A O 1
ATOM 681 N N . GLU A 1 85 ? -6.550 -3.018 10.438 1.00 87.81 85 GLU A N 1
ATOM 682 C CA . GLU A 1 85 ? -6.649 -4.252 9.657 1.00 87.81 85 GLU A CA 1
ATOM 683 C C . GLU A 1 85 ? -6.044 -5.416 10.441 1.00 87.81 85 GLU A C 1
ATOM 685 O O . GLU A 1 85 ? -6.699 -6.442 10.595 1.00 87.81 85 GLU A O 1
ATOM 690 N N . ASN A 1 86 ? -4.856 -5.237 11.026 1.00 85.38 86 ASN A N 1
ATOM 691 C CA . ASN A 1 86 ? -4.239 -6.270 11.848 1.00 85.38 86 ASN A CA 1
ATOM 692 C C . ASN A 1 86 ? -5.178 -6.691 12.982 1.00 85.38 86 ASN A C 1
ATOM 694 O O . ASN A 1 86 ? -5.515 -7.862 13.084 1.00 85.38 86 ASN A O 1
ATOM 698 N N . TRP A 1 87 ? -5.692 -5.752 13.779 1.00 86.94 87 TRP A N 1
ATOM 699 C CA . TRP A 1 87 ? -6.607 -6.095 14.870 1.00 86.94 87 TRP A CA 1
ATOM 700 C C . TRP A 1 87 ? -7.915 -6.733 14.378 1.00 86.94 87 TRP A C 1
ATOM 702 O O . TRP A 1 87 ? -8.342 -7.759 14.906 1.00 86.94 87 TRP A O 1
ATOM 712 N N . PHE A 1 88 ? -8.527 -6.167 13.335 1.00 85.38 88 PHE A N 1
ATOM 713 C CA . PHE A 1 88 ? -9.808 -6.622 12.793 1.00 85.38 88 PHE A CA 1
ATOM 714 C C . PHE A 1 88 ? -9.719 -8.039 12.213 1.00 85.38 88 PHE A C 1
ATOM 716 O O . PHE A 1 88 ? -10.619 -8.852 12.407 1.00 85.38 88 PHE A O 1
ATOM 723 N N . PHE A 1 89 ? -8.605 -8.364 11.556 1.00 80.31 89 PHE A N 1
ATOM 724 C CA . PHE A 1 89 ? -8.369 -9.678 10.958 1.00 80.31 89 PHE A CA 1
ATOM 725 C C . PHE A 1 89 ? -7.624 -10.642 11.890 1.00 80.31 89 PHE A C 1
ATOM 727 O O . PHE A 1 89 ? -7.458 -11.818 11.554 1.00 80.31 89 PHE A O 1
ATOM 734 N N . VAL A 1 90 ? -7.222 -10.211 13.093 1.00 69.94 90 VAL A N 1
ATOM 735 C CA . VAL A 1 90 ? -6.490 -11.056 14.049 1.00 69.94 90 VAL A CA 1
ATOM 736 C C . VAL A 1 90 ? -7.310 -12.261 14.539 1.00 69.94 90 VAL A C 1
ATOM 738 O O . VAL A 1 90 ? -6.700 -13.247 14.956 1.00 69.94 90 VAL A O 1
ATOM 741 N N . GLY A 1 91 ? -8.640 -12.240 14.396 1.00 56.03 91 GLY A N 1
ATOM 742 C CA . GLY A 1 91 ? -9.543 -13.373 14.653 1.00 56.03 91 GLY A CA 1
ATOM 743 C C . GLY A 1 91 ? -9.998 -14.169 13.418 1.00 56.03 91 GLY A C 1
ATOM 744 O O . GLY A 1 91 ? -10.749 -15.127 13.578 1.00 56.03 91 GLY A O 1
ATOM 745 N N . SER A 1 92 ? -9.573 -13.793 12.206 1.00 54.78 92 SER A N 1
ATOM 746 C CA . SER A 1 92 ? -9.875 -14.548 10.979 1.00 54.78 92 SER A CA 1
ATOM 747 C C . SER A 1 92 ? -8.887 -15.705 10.788 1.00 54.78 92 SER A C 1
ATOM 749 O O . SER A 1 92 ? -7.728 -15.621 11.203 1.00 54.78 92 SER A O 1
ATOM 751 N N . THR A 1 93 ? -9.382 -16.816 10.243 1.00 52.59 93 THR A N 1
ATOM 752 C CA . THR A 1 93 ? -8.719 -18.125 10.154 1.00 52.59 93 THR A CA 1
ATOM 753 C C . THR A 1 93 ? -7.264 -18.047 9.682 1.00 52.59 93 THR A C 1
ATOM 755 O O . THR A 1 93 ? -6.925 -17.294 8.777 1.00 52.59 93 THR A O 1
ATOM 758 N N . VAL A 1 94 ? -6.392 -18.864 10.285 1.00 54.81 94 VAL A N 1
ATOM 759 C CA . VAL A 1 94 ? -4.919 -18.883 10.121 1.00 54.81 94 VAL A CA 1
ATOM 760 C C . VAL A 1 94 ? -4.441 -18.882 8.655 1.00 54.81 94 VAL A C 1
ATOM 762 O O . VAL A 1 94 ? -3.378 -18.338 8.361 1.00 54.81 94 VA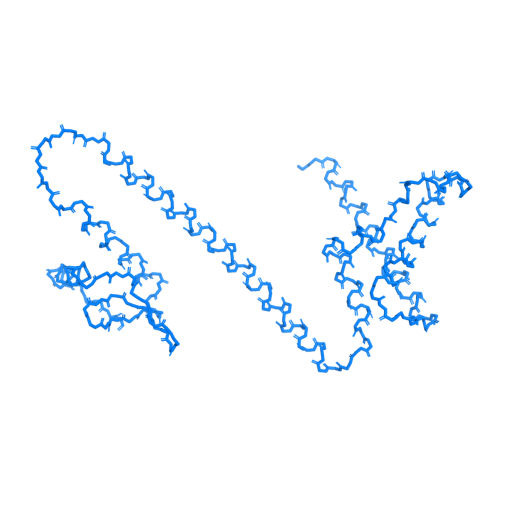L A O 1
ATOM 765 N N . GLN A 1 95 ? -5.238 -19.410 7.722 1.00 52.56 95 GLN A N 1
ATOM 766 C CA . GLN A 1 95 ? -4.944 -19.373 6.285 1.00 52.56 95 GLN A CA 1
ATOM 767 C C . GLN A 1 95 ? -5.003 -17.960 5.671 1.00 52.56 95 GLN A C 1
ATOM 769 O O . GLN A 1 95 ? -4.181 -17.644 4.811 1.00 52.56 95 GLN A O 1
ATOM 774 N N . ASP A 1 96 ? -5.891 -17.080 6.142 1.00 55.75 96 ASP A N 1
ATOM 775 C CA . ASP A 1 96 ? -6.022 -15.716 5.612 1.00 55.75 96 ASP A CA 1
ATOM 776 C C . ASP A 1 96 ? -4.892 -14.799 6.079 1.00 55.75 96 ASP A C 1
ATOM 778 O O . ASP A 1 96 ? -4.460 -13.921 5.334 1.00 55.75 96 ASP A O 1
ATOM 782 N N . LYS A 1 97 ? -4.339 -15.036 7.275 1.00 53.56 97 LYS A N 1
ATOM 783 C CA . LYS A 1 97 ? -3.170 -14.295 7.774 1.00 53.56 97 LYS A CA 1
ATOM 784 C C . LYS A 1 97 ? -1.913 -14.588 6.970 1.00 53.56 97 LYS A C 1
ATOM 786 O O . LYS A 1 97 ? -1.240 -13.650 6.558 1.00 53.56 97 LYS A O 1
ATOM 791 N N . ALA A 1 98 ? -1.610 -15.863 6.720 1.00 56.16 98 ALA A N 1
ATOM 792 C CA . ALA A 1 98 ? -0.459 -16.239 5.900 1.00 56.16 98 ALA A CA 1
ATOM 793 C C . ALA A 1 98 ? -0.606 -15.688 4.473 1.00 56.16 98 ALA A C 1
ATOM 795 O O . ALA A 1 98 ? 0.336 -15.116 3.924 1.00 56.16 98 ALA A O 1
ATOM 796 N N . ARG A 1 99 ? -1.820 -15.759 3.912 1.00 59.09 99 ARG A N 1
ATOM 797 C CA . ARG A 1 99 ? -2.133 -15.195 2.597 1.00 59.09 99 ARG A CA 1
ATOM 798 C C . ARG A 1 99 ? -1.995 -13.672 2.566 1.00 59.09 99 ARG A C 1
ATOM 800 O O . ARG A 1 99 ? -1.370 -13.163 1.643 1.00 59.09 99 ARG A O 1
ATOM 807 N N . MET A 1 100 ? -2.481 -12.948 3.576 1.00 59.97 100 MET A N 1
ATOM 808 C CA . MET A 1 100 ? -2.293 -11.493 3.690 1.00 59.97 100 MET A CA 1
ATOM 809 C C . MET A 1 100 ? -0.832 -11.096 3.892 1.00 59.97 100 MET A C 1
ATOM 811 O O . MET A 1 100 ? -0.402 -10.052 3.406 1.00 59.97 100 MET A O 1
ATOM 815 N N . GLN A 1 101 ? -0.051 -11.891 4.619 1.00 64.94 101 GLN A N 1
ATOM 816 C CA . GLN A 1 101 ? 1.359 -11.599 4.865 1.00 64.94 101 GLN A CA 1
ATOM 817 C C . GLN A 1 101 ? 2.186 -11.789 3.588 1.00 64.94 101 GLN A C 1
ATOM 819 O O . GLN A 1 101 ? 2.993 -10.927 3.240 1.00 64.94 101 GLN A O 1
ATOM 824 N N . VAL A 1 102 ? 1.898 -12.847 2.825 1.00 68.81 102 VAL A N 1
ATOM 825 C CA . VAL A 1 102 ? 2.446 -13.044 1.476 1.00 68.81 102 VAL A CA 1
ATOM 826 C C . VAL A 1 102 ? 1.973 -11.933 0.535 1.00 68.81 102 VAL A C 1
ATOM 828 O O . VAL A 1 102 ? 2.783 -11.334 -0.164 1.00 68.81 102 VAL A O 1
ATOM 831 N N . GLU A 1 103 ? 0.687 -11.582 0.552 1.00 67.31 103 GLU A N 1
ATOM 832 C CA . GLU A 1 103 ? 0.132 -10.539 -0.314 1.00 67.31 103 GLU A CA 1
ATOM 833 C C . GLU A 1 103 ? 0.699 -9.147 0.006 1.00 67.31 103 GLU A C 1
ATOM 835 O O . GLU A 1 103 ? 1.021 -8.381 -0.898 1.00 67.31 103 GLU A O 1
ATOM 840 N N . SER A 1 104 ? 0.863 -8.801 1.281 1.00 66.25 104 SER A N 1
ATOM 841 C CA . SER A 1 104 ? 1.484 -7.538 1.698 1.00 66.25 104 SER A CA 1
ATOM 842 C C . SER A 1 104 ? 2.976 -7.493 1.364 1.00 66.25 104 SER A C 1
ATOM 844 O O . SER A 1 104 ? 3.457 -6.441 0.934 1.00 66.25 104 SER A O 1
ATOM 846 N N . GLY A 1 105 ? 3.681 -8.626 1.466 1.00 73.31 105 GLY A N 1
ATOM 847 C CA . GLY A 1 105 ? 5.045 -8.789 0.961 1.00 73.31 105 GLY A CA 1
ATOM 848 C C . GLY A 1 105 ? 5.129 -8.542 -0.546 1.00 73.31 105 GLY A C 1
ATOM 849 O O . GLY A 1 105 ? 5.897 -7.688 -0.987 1.00 73.31 105 GLY A O 1
ATOM 850 N N . LEU A 1 106 ? 4.254 -9.181 -1.325 1.00 74.12 106 LEU A N 1
ATOM 851 C CA . LEU A 1 106 ? 4.169 -9.001 -2.778 1.00 74.12 106 LEU A CA 1
ATOM 852 C C . LEU A 1 106 ? 3.781 -7.569 -3.169 1.00 74.12 106 LEU A C 1
ATOM 854 O O . LEU A 1 106 ? 4.345 -7.005 -4.104 1.00 74.12 106 LEU A O 1
ATOM 858 N N . ARG A 1 107 ? 2.860 -6.930 -2.438 1.00 73.19 107 ARG A N 1
ATOM 859 C CA . ARG A 1 107 ? 2.497 -5.516 -2.647 1.00 73.19 107 ARG A CA 1
ATOM 860 C C . ARG A 1 107 ? 3.677 -4.585 -2.368 1.00 73.19 107 ARG A C 1
ATOM 862 O O . ARG A 1 107 ? 3.845 -3.589 -3.074 1.00 73.19 107 ARG A O 1
ATOM 869 N N . LEU A 1 108 ? 4.493 -4.888 -1.359 1.00 76.31 108 LEU A N 1
ATOM 870 C CA . LEU A 1 108 ? 5.706 -4.130 -1.059 1.00 76.31 108 LEU A CA 1
ATOM 871 C C . LEU A 1 108 ? 6.768 -4.318 -2.148 1.00 76.31 108 LEU A C 1
ATOM 873 O O . LEU A 1 108 ? 7.385 -3.338 -2.566 1.00 76.31 108 LEU A O 1
ATOM 877 N N . GLU A 1 109 ? 6.963 -5.543 -2.631 1.00 77.94 109 GLU A N 1
ATOM 878 C CA . GLU A 1 109 ? 7.865 -5.826 -3.750 1.00 77.94 109 GLU A CA 1
ATOM 879 C C . GLU A 1 109 ? 7.412 -5.140 -5.035 1.00 77.94 109 GLU A C 1
ATOM 881 O O . GLU A 1 109 ? 8.217 -4.452 -5.659 1.00 77.94 109 GLU A O 1
ATOM 886 N N . LEU A 1 110 ? 6.122 -5.206 -5.375 1.00 82.31 110 LEU A N 1
ATOM 887 C CA . LEU A 1 110 ? 5.541 -4.466 -6.498 1.00 82.31 110 LEU A CA 1
ATOM 888 C C . LEU A 1 110 ? 5.754 -2.959 -6.359 1.00 82.31 110 LEU A C 1
ATOM 890 O O . LEU A 1 110 ? 6.106 -2.297 -7.332 1.00 82.31 110 LEU A O 1
ATOM 894 N N . ALA A 1 111 ? 5.596 -2.401 -5.157 1.00 73.81 111 ALA A N 1
ATOM 895 C CA . ALA A 1 111 ? 5.864 -0.986 -4.922 1.00 73.81 111 ALA A CA 1
ATOM 896 C C . ALA A 1 111 ? 7.350 -0.641 -5.127 1.00 73.81 111 ALA A C 1
ATOM 898 O O . ALA A 1 111 ? 7.665 0.381 -5.739 1.00 73.81 111 ALA A O 1
ATOM 899 N N . ARG A 1 112 ? 8.271 -1.495 -4.66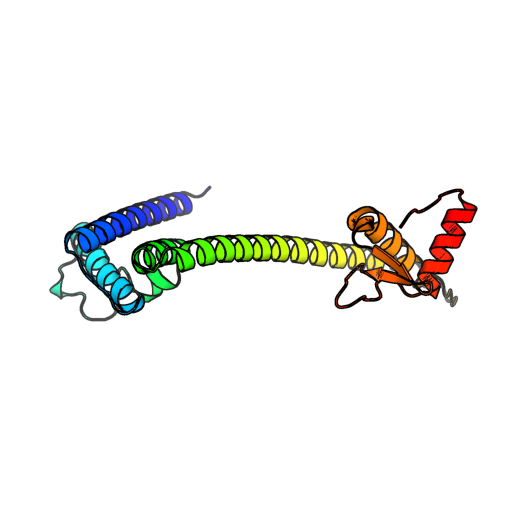2 1.00 79.44 112 ARG A N 1
ATOM 900 C CA . ARG A 1 112 ? 9.719 -1.326 -4.884 1.00 79.44 112 ARG A CA 1
ATOM 901 C C . ARG A 1 112 ? 10.074 -1.427 -6.368 1.00 79.44 112 ARG A C 1
ATOM 903 O O . ARG A 1 112 ? 10.831 -0.594 -6.864 1.00 79.44 112 ARG A O 1
ATOM 910 N N . LEU A 1 113 ? 9.493 -2.392 -7.077 1.00 81.06 113 LEU A N 1
ATOM 911 C CA . LEU A 1 113 ? 9.637 -2.565 -8.522 1.00 81.06 113 LEU A CA 1
ATOM 912 C C . LEU A 1 113 ? 9.087 -1.366 -9.290 1.00 81.06 113 LEU A C 1
ATOM 914 O O . LEU A 1 113 ? 9.773 -0.866 -10.171 1.00 81.06 113 LEU A O 1
ATOM 918 N N . ALA A 1 114 ? 7.922 -0.838 -8.915 1.00 78.56 114 ALA A N 1
ATOM 919 C CA . ALA A 1 114 ? 7.355 0.358 -9.534 1.00 78.56 114 ALA A CA 1
ATOM 920 C C . ALA A 1 114 ? 8.259 1.588 -9.343 1.00 78.56 114 ALA A C 1
ATOM 922 O O . ALA A 1 114 ? 8.435 2.379 -10.269 1.00 78.56 114 ALA A O 1
ATOM 923 N N . VAL A 1 115 ? 8.880 1.740 -8.168 1.00 80.31 115 VAL A N 1
ATOM 924 C CA . VAL A 1 115 ? 9.871 2.802 -7.923 1.00 80.31 115 VAL A CA 1
ATOM 925 C C . VAL A 1 115 ? 11.130 2.590 -8.768 1.00 80.31 115 VAL A C 1
ATOM 927 O O . VAL A 1 115 ? 11.623 3.545 -9.371 1.00 80.31 115 VAL A O 1
ATOM 930 N N . LYS A 1 116 ? 11.645 1.355 -8.845 1.00 80.94 116 LYS A N 1
ATOM 931 C CA . LYS A 1 116 ? 12.817 1.021 -9.671 1.00 80.94 116 LYS A CA 1
ATOM 932 C C . LYS A 1 116 ? 12.532 1.262 -11.156 1.00 80.94 116 LYS A C 1
ATOM 934 O O . LYS A 1 116 ? 13.363 1.857 -11.835 1.00 80.94 116 LYS A O 1
ATOM 939 N N . TYR A 1 117 ? 11.345 0.880 -11.622 1.00 83.75 117 TYR A N 1
ATOM 940 C CA . TYR A 1 117 ? 10.868 1.117 -12.979 1.00 83.75 117 TYR A CA 1
ATOM 941 C C . TYR A 1 117 ? 10.781 2.612 -13.280 1.00 83.75 117 TYR A C 1
ATOM 943 O O . TYR A 1 117 ? 11.419 3.059 -14.221 1.00 83.75 117 TYR A O 1
ATOM 951 N N . LYS A 1 118 ? 10.113 3.409 -12.434 1.00 77.88 118 LYS A N 1
ATOM 952 C CA . LYS A 1 118 ? 10.051 4.873 -12.610 1.00 77.88 118 LYS A CA 1
ATOM 953 C C . LYS A 1 118 ? 11.429 5.526 -12.649 1.00 77.88 118 LYS A C 1
ATOM 955 O O . LYS A 1 118 ? 11.651 6.462 -13.409 1.00 77.88 118 LYS A O 1
ATOM 960 N N . ARG A 1 119 ? 12.368 5.050 -11.826 1.00 76.88 119 ARG A N 1
ATOM 961 C CA . ARG A 1 119 ? 13.748 5.550 -11.845 1.00 76.88 119 ARG A CA 1
ATOM 962 C C . ARG A 1 119 ? 14.456 5.194 -13.156 1.00 76.88 119 ARG A C 1
ATOM 964 O O . ARG A 1 119 ? 15.198 6.024 -13.669 1.00 76.88 119 ARG A O 1
ATOM 971 N N . MET A 1 120 ? 14.243 3.989 -13.685 1.00 74.38 120 MET A N 1
ATOM 972 C CA . MET A 1 120 ? 14.794 3.595 -14.984 1.00 74.38 120 MET A CA 1
ATOM 973 C C . MET A 1 120 ? 14.142 4.355 -16.138 1.00 74.38 120 MET A C 1
ATOM 975 O O . MET A 1 120 ? 14.859 4.847 -16.995 1.00 74.38 120 MET A O 1
ATOM 979 N N . GLU A 1 121 ? 12.824 4.536 -16.121 1.00 80.06 121 GLU A N 1
ATOM 980 C CA . GLU A 1 121 ? 12.082 5.349 -17.089 1.00 80.06 121 GLU A CA 1
ATOM 981 C C . GLU A 1 121 ? 12.610 6.790 -17.128 1.00 80.06 121 GLU A C 1
ATOM 983 O O . GLU A 1 121 ? 12.928 7.303 -18.198 1.00 80.06 121 GLU A O 1
ATOM 988 N N . PHE A 1 122 ? 12.821 7.409 -15.961 1.00 80.00 122 PHE A N 1
ATOM 989 C CA . PHE A 1 122 ? 13.438 8.735 -15.878 1.00 80.00 122 PHE A CA 1
ATOM 990 C C . PHE A 1 122 ? 14.851 8.753 -16.471 1.00 80.00 122 PHE A C 1
ATOM 992 O O . PHE A 1 122 ? 15.207 9.670 -17.202 1.00 80.00 122 PHE A O 1
ATOM 999 N N . ARG A 1 123 ? 15.650 7.715 -16.204 1.00 74.56 123 ARG A N 1
ATOM 1000 C CA . ARG A 1 123 ? 17.019 7.614 -16.721 1.00 74.56 123 ARG A CA 1
ATOM 1001 C C . ARG A 1 123 ? 17.063 7.375 -18.230 1.00 74.56 123 ARG A C 1
ATOM 1003 O O . ARG A 1 123 ? 17.960 7.886 -18.888 1.00 74.56 123 ARG A O 1
ATOM 1010 N N . VAL A 1 124 ? 16.098 6.643 -18.783 1.00 72.00 124 VAL A N 1
ATOM 1011 C CA . VAL A 1 124 ? 15.923 6.487 -20.234 1.00 72.00 124 VAL A CA 1
ATOM 1012 C C . VAL A 1 1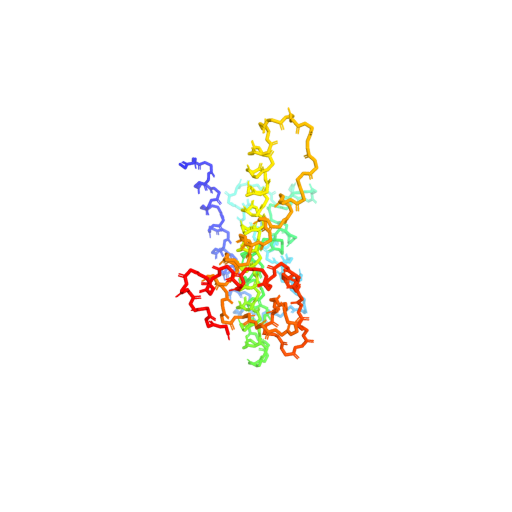24 ? 15.544 7.824 -20.866 1.00 72.00 124 VAL A C 1
ATOM 1014 O O . VAL A 1 124 ? 16.152 8.200 -21.862 1.00 72.00 124 VAL A O 1
ATOM 1017 N N . LEU A 1 125 ? 14.615 8.576 -20.269 1.00 72.31 125 LEU A N 1
ATOM 1018 C CA . LEU A 1 125 ? 14.249 9.913 -20.748 1.00 72.31 125 LEU A CA 1
ATOM 1019 C C . LEU A 1 125 ? 15.426 10.900 -20.675 1.00 72.31 125 LEU A C 1
ATOM 1021 O O . LEU A 1 125 ? 15.647 11.647 -21.625 1.00 72.31 125 LEU A O 1
ATOM 1025 N N . GLU A 1 126 ? 16.219 10.871 -19.599 1.00 74.69 126 GLU A N 1
ATOM 1026 C CA . GLU A 1 126 ? 17.456 11.659 -19.497 1.00 74.69 126 GLU A CA 1
ATOM 1027 C C . GLU A 1 126 ? 18.468 11.277 -20.580 1.00 74.69 126 GLU A C 1
ATOM 1029 O O . GLU A 1 126 ? 19.093 12.153 -21.174 1.00 74.69 126 GLU A O 1
ATOM 1034 N N . LEU A 1 127 ? 18.650 9.981 -20.848 1.00 67.50 127 LEU A N 1
ATOM 1035 C CA . LEU A 1 127 ? 19.552 9.514 -21.901 1.00 67.50 127 LEU A CA 1
ATOM 1036 C C . LEU A 1 127 ? 19.048 9.925 -23.289 1.00 67.50 127 LEU A C 1
ATOM 1038 O O . LEU A 1 127 ? 19.836 10.415 -24.088 1.00 67.50 127 LEU A O 1
ATOM 1042 N N . GLN A 1 128 ? 17.744 9.825 -23.554 1.00 68.31 128 GLN A N 1
ATOM 1043 C CA . GLN A 1 128 ? 17.134 10.292 -24.802 1.00 68.31 128 GLN A CA 1
ATOM 1044 C C . GLN A 1 128 ? 17.264 11.808 -24.985 1.00 68.31 128 GLN A C 1
ATOM 1046 O O . GLN A 1 128 ? 17.526 12.265 -26.095 1.00 68.31 128 GLN A O 1
ATOM 1051 N N . GLN A 1 129 ? 17.114 12.601 -23.920 1.00 66.38 129 GLN A N 1
ATOM 1052 C CA . GLN A 1 129 ? 17.377 14.042 -23.980 1.00 66.38 129 GLN A CA 1
ATOM 1053 C C . GLN A 1 129 ? 18.852 14.342 -24.237 1.00 66.38 129 GLN A C 1
ATOM 1055 O O . GLN A 1 129 ? 19.146 15.216 -25.045 1.00 66.38 129 GLN A O 1
ATOM 1060 N N . LYS A 1 130 ? 19.770 13.604 -23.603 1.00 61.16 130 LYS A N 1
ATOM 1061 C CA . LYS A 1 130 ? 21.211 13.754 -23.841 1.00 61.16 130 LYS A CA 1
ATOM 1062 C C . LYS A 1 130 ? 21.602 13.420 -25.277 1.00 61.16 130 LYS A C 1
ATOM 1064 O O . LYS A 1 130 ? 22.412 14.142 -25.845 1.00 61.16 130 LYS A O 1
ATOM 1069 N N . ILE A 1 131 ? 20.995 12.388 -25.863 1.00 59.66 131 ILE A N 1
ATOM 1070 C CA . ILE A 1 131 ? 21.169 12.026 -27.278 1.00 59.66 131 ILE A CA 1
ATOM 1071 C C . ILE A 1 131 ? 20.644 13.154 -28.178 1.00 59.66 131 ILE A C 1
ATOM 1073 O O . ILE A 1 131 ? 21.385 13.653 -29.013 1.00 59.66 131 ILE A O 1
ATOM 1077 N N . LYS A 1 132 ? 19.433 13.670 -27.921 1.00 56.56 132 LYS A N 1
ATOM 1078 C CA . LYS A 1 132 ? 18.879 14.818 -28.667 1.00 56.56 132 LYS A CA 1
ATOM 1079 C C . LYS A 1 132 ? 19.706 16.100 -28.539 1.00 56.56 132 LYS A C 1
ATOM 1081 O O . LYS A 1 132 ? 19.697 16.911 -29.453 1.00 56.56 132 LYS A O 1
ATOM 1086 N N . SER A 1 133 ? 20.386 16.312 -27.411 1.00 54.22 133 SER A N 1
ATOM 1087 C CA . SER A 1 133 ? 21.311 17.441 -27.245 1.00 54.22 133 SER A CA 1
ATOM 1088 C C . SER A 1 133 ? 22.685 17.208 -27.880 1.00 54.22 133 SER A C 1
ATOM 1090 O O . SER A 1 133 ? 23.412 18.173 -28.083 1.00 54.22 133 SER A O 1
ATOM 1092 N N . PHE A 1 134 ? 23.046 15.954 -28.172 1.00 50.19 134 PHE A N 1
ATOM 1093 C CA . PHE A 1 134 ? 24.265 15.598 -28.903 1.00 50.19 134 PHE A CA 1
ATOM 1094 C C . PHE A 1 134 ? 24.074 15.760 -30.420 1.00 50.19 134 PHE A C 1
ATOM 1096 O O . PHE A 1 134 ? 24.985 16.243 -31.077 1.00 50.19 134 PHE A O 1
ATOM 1103 N N . ASP A 1 135 ? 22.868 15.495 -30.936 1.00 47.72 135 ASP A N 1
ATOM 1104 C CA . ASP A 1 135 ? 22.455 15.767 -32.330 1.00 47.72 135 ASP A CA 1
ATOM 1105 C C . ASP A 1 135 ? 22.210 17.270 -32.622 1.00 47.72 135 ASP A C 1
ATOM 1107 O O . ASP A 1 135 ? 21.644 17.637 -33.647 1.00 47.72 135 ASP A O 1
ATOM 1111 N N . GLY A 1 136 ? 22.598 18.163 -31.705 1.00 40.84 136 GLY A N 1
ATOM 1112 C CA . GLY A 1 136 ? 22.468 19.617 -31.849 1.00 40.84 136 GLY A CA 1
ATOM 1113 C C . GLY A 1 136 ? 23.663 20.306 -32.514 1.00 40.84 136 GLY A C 1
ATOM 1114 O O . GLY A 1 136 ? 23.752 21.530 -32.437 1.00 40.84 136 GLY A O 1
ATOM 1115 N N . TRP A 1 137 ? 24.599 19.555 -33.097 1.00 44.72 137 TRP A N 1
ATOM 1116 C CA . TRP A 1 137 ? 25.710 20.105 -33.869 1.00 44.72 137 TRP A CA 1
ATOM 1117 C C . TRP A 1 137 ? 25.694 19.501 -35.272 1.00 44.72 137 TRP A C 1
ATOM 1119 O O . TRP A 1 137 ? 25.767 18.287 -35.422 1.00 44.72 137 TRP A O 1
ATOM 1129 N N . GLU A 1 138 ? 25.630 20.411 -36.245 1.00 40.72 138 GLU A N 1
ATOM 1130 C CA . GLU A 1 138 ? 25.714 20.226 -37.699 1.00 40.72 138 GLU A CA 1
ATOM 1131 C C . GLU A 1 138 ? 24.386 19.903 -38.408 1.00 40.72 138 GLU A C 1
ATOM 1133 O O . GLU A 1 138 ? 24.039 18.769 -38.723 1.00 40.72 138 GLU A O 1
ATOM 1138 N N . GLU A 1 139 ? 23.665 20.987 -38.732 1.00 44.84 139 GLU A N 1
ATOM 1139 C CA . GLU A 1 139 ? 23.087 21.119 -40.071 1.00 44.84 139 GLU A CA 1
ATOM 1140 C C . GLU A 1 139 ? 24.237 20.991 -41.080 1.00 44.84 139 GLU A C 1
ATOM 1142 O O . GLU A 1 139 ? 24.965 21.952 -41.318 1.00 44.84 139 GLU A O 1
ATOM 1147 N N . ASP A 1 140 ? 24.418 19.803 -41.646 1.00 39.12 140 ASP A N 1
ATOM 1148 C CA . ASP A 1 140 ? 25.004 19.676 -42.974 1.00 39.12 140 ASP A CA 1
ATOM 1149 C C . ASP A 1 140 ? 24.221 18.611 -43.752 1.00 39.12 140 ASP A C 1
ATOM 1151 O O . ASP A 1 140 ? 24.024 17.474 -43.310 1.00 39.12 140 ASP A O 1
ATOM 1155 N N . ASP A 1 141 ? 23.681 19.042 -44.888 1.00 41.78 141 ASP A N 1
ATOM 1156 C CA . ASP A 1 141 ? 22.737 18.324 -45.740 1.00 41.78 141 ASP A CA 1
ATOM 1157 C C . ASP A 1 141 ? 23.373 17.070 -46.357 1.00 41.78 141 ASP A C 1
ATOM 1159 O O . ASP A 1 141 ? 23.874 17.065 -47.485 1.00 41.78 141 ASP A O 1
ATOM 1163 N N . SER A 1 142 ? 23.335 15.952 -45.638 1.00 38.44 142 SER A N 1
ATOM 1164 C CA . SER A 1 142 ? 23.616 14.632 -46.203 1.00 38.44 142 SER A CA 1
ATOM 1165 C C . SER A 1 142 ? 22.727 13.573 -45.549 1.00 38.44 142 SER A C 1
ATOM 1167 O O . SER A 1 142 ? 22.712 13.458 -44.323 1.00 38.44 142 SER A O 1
ATOM 1169 N N . PRO A 1 143 ? 21.982 12.761 -46.327 1.00 41.59 143 PRO A N 1
ATOM 1170 C CA . PRO A 1 143 ? 21.111 11.736 -45.774 1.00 41.59 143 PRO A CA 1
ATOM 1171 C C . PRO A 1 143 ? 21.976 10.565 -45.294 1.00 41.59 143 PRO A C 1
ATOM 1173 O O . PRO A 1 143 ? 22.174 9.587 -46.012 1.00 41.59 143 PRO A O 1
ATOM 1176 N N . SER A 1 144 ? 22.529 10.664 -44.084 1.00 37.59 144 SER A N 1
ATOM 1177 C CA . SER A 1 144 ? 23.198 9.534 -43.445 1.00 37.59 144 SER A CA 1
ATOM 1178 C C . SER A 1 144 ? 22.166 8.707 -42.678 1.00 37.59 144 SER A C 1
ATOM 1180 O O . SER A 1 144 ? 21.593 9.104 -41.665 1.00 37.59 144 SER A O 1
ATOM 1182 N N . SER A 1 145 ? 21.886 7.521 -43.204 1.00 41.72 145 SER A N 1
ATOM 1183 C CA . SER A 1 145 ? 20.950 6.538 -42.661 1.00 41.72 145 SER A CA 1
ATOM 1184 C C . SER A 1 145 ? 21.455 5.842 -41.383 1.00 41.72 145 SER A C 1
ATOM 1186 O O . SER A 1 145 ? 21.076 4.706 -41.130 1.00 41.72 145 SER A O 1
ATOM 1188 N N . THR A 1 146 ? 22.332 6.463 -40.589 1.00 47.38 146 THR A N 1
ATOM 1189 C CA . THR A 1 146 ? 23.143 5.774 -39.563 1.00 47.38 146 THR A CA 1
ATOM 1190 C C . THR A 1 146 ? 22.837 6.182 -38.116 1.00 47.38 146 THR A C 1
ATOM 1192 O O . THR A 1 146 ? 23.184 5.446 -37.194 1.00 47.38 146 THR A O 1
ATOM 1195 N N . ALA A 1 147 ? 22.129 7.293 -37.873 1.00 46.41 147 ALA A N 1
ATOM 1196 C CA . ALA A 1 147 ? 21.813 7.760 -36.511 1.00 46.41 147 ALA A CA 1
ATOM 1197 C C . ALA A 1 147 ? 20.711 6.938 -35.798 1.00 46.41 147 ALA A C 1
ATOM 1199 O O . ALA A 1 147 ? 20.648 6.880 -34.567 1.00 46.41 147 ALA A O 1
ATOM 1200 N N . SER A 1 148 ? 19.836 6.266 -36.555 1.00 49.31 148 SER A N 1
ATOM 1201 C CA . SER A 1 148 ? 18.823 5.364 -35.980 1.00 49.31 148 SER A CA 1
ATOM 1202 C C . SER A 1 148 ? 19.421 4.015 -35.558 1.00 49.31 148 SER A C 1
ATOM 1204 O O . SER A 1 148 ? 18.963 3.419 -34.580 1.00 49.31 148 SER A O 1
ATOM 1206 N N . ASP A 1 149 ? 20.463 3.552 -36.253 1.00 51.22 149 ASP A N 1
ATOM 1207 C CA . ASP A 1 149 ? 21.083 2.246 -36.011 1.00 51.22 149 ASP A CA 1
ATOM 1208 C C . ASP A 1 149 ? 21.986 2.264 -34.771 1.00 51.22 149 ASP A C 1
ATOM 1210 O O . ASP A 1 149 ? 21.920 1.349 -33.945 1.00 51.22 149 ASP A O 1
ATOM 1214 N N . THR A 1 150 ? 22.748 3.337 -34.545 1.00 56.50 150 THR A N 1
ATOM 1215 C CA . THR A 1 150 ? 23.639 3.488 -33.375 1.00 56.50 150 THR A CA 1
ATOM 1216 C C . THR A 1 150 ? 22.891 3.475 -32.037 1.00 56.50 150 THR A C 1
ATOM 1218 O O . THR A 1 150 ? 23.353 2.872 -31.062 1.00 56.50 150 THR A O 1
ATOM 1221 N N . ASN A 1 151 ? 21.691 4.058 -31.988 1.00 56.88 151 ASN A N 1
ATOM 1222 C CA . ASN A 1 151 ? 20.846 4.058 -30.791 1.00 56.88 151 ASN A CA 1
ATOM 1223 C C . ASN A 1 151 ? 20.346 2.652 -30.422 1.00 56.88 151 ASN A C 1
ATOM 1225 O O . ASN A 1 151 ? 20.303 2.294 -29.242 1.00 56.88 151 ASN A O 1
ATOM 1229 N N . GLY A 1 152 ? 20.017 1.829 -31.421 1.00 58.41 152 GLY A N 1
ATOM 1230 C CA . GLY A 1 152 ? 19.588 0.448 -31.209 1.00 58.41 152 GLY A CA 1
ATOM 1231 C C . GLY A 1 152 ? 20.700 -0.453 -30.655 1.00 58.41 152 GLY A C 1
ATOM 1232 O O . GLY A 1 152 ? 20.448 -1.265 -29.761 1.00 58.41 152 GLY A O 1
ATOM 1233 N N . HIS A 1 153 ? 21.943 -0.245 -31.101 1.00 61.12 153 HIS A N 1
ATOM 1234 C CA . HIS A 1 153 ? 23.122 -0.978 -30.623 1.00 61.12 153 HIS A CA 1
ATOM 1235 C C . HIS A 1 153 ? 23.434 -0.663 -29.151 1.00 61.12 153 HIS A C 1
ATOM 1237 O O . HIS A 1 153 ? 23.673 -1.568 -28.350 1.00 61.12 153 HIS A O 1
ATOM 1243 N N . LEU A 1 154 ? 23.357 0.610 -28.746 1.00 61.19 154 LEU A N 1
ATOM 1244 C CA . LEU A 1 154 ? 23.585 1.016 -27.351 1.00 61.19 154 LEU A CA 1
ATOM 1245 C C . LEU A 1 154 ? 22.531 0.444 -26.393 1.00 61.19 154 LEU A C 1
ATOM 1247 O O . LEU A 1 154 ? 22.861 0.025 -25.278 1.00 61.19 154 LEU A O 1
ATOM 1251 N N . VAL A 1 155 ? 21.273 0.384 -26.835 1.00 62.91 155 VAL A N 1
ATOM 1252 C CA . VAL A 1 155 ? 20.187 -0.251 -26.077 1.00 62.91 155 VAL A CA 1
ATOM 1253 C C . VAL A 1 155 ? 20.428 -1.757 -25.946 1.00 62.91 155 VAL A C 1
ATOM 1255 O O . VAL A 1 155 ? 20.276 -2.292 -24.847 1.00 62.91 155 VAL A O 1
ATOM 1258 N N . ALA A 1 156 ? 20.879 -2.432 -27.009 1.00 61.72 156 ALA A N 1
ATOM 1259 C CA . ALA A 1 156 ? 21.233 -3.851 -26.964 1.00 61.72 156 ALA A CA 1
ATOM 1260 C C . ALA A 1 156 ? 22.360 -4.137 -25.953 1.00 61.72 156 ALA A C 1
ATOM 1262 O O . ALA A 1 156 ? 22.209 -5.015 -25.102 1.00 61.72 156 ALA A O 1
ATOM 1263 N N . VAL A 1 157 ? 23.442 -3.351 -25.967 1.00 66.31 157 VAL A N 1
ATOM 1264 C CA . VAL A 1 157 ? 24.566 -3.491 -25.018 1.00 66.31 157 VAL A CA 1
ATOM 1265 C C . VAL A 1 157 ? 24.111 -3.288 -23.571 1.00 66.31 157 VAL A C 1
ATOM 1267 O O . VAL A 1 157 ? 24.459 -4.083 -22.694 1.00 66.31 157 VAL A O 1
ATOM 1270 N N . ALA A 1 158 ? 23.323 -2.242 -23.306 1.00 62.12 158 ALA A N 1
ATOM 1271 C CA . ALA A 1 158 ? 22.829 -1.945 -21.963 1.00 62.12 158 ALA A CA 1
ATOM 1272 C C . ALA A 1 158 ? 21.884 -3.041 -21.442 1.00 62.12 158 ALA A C 1
ATOM 1274 O O . ALA A 1 158 ? 21.981 -3.439 -20.279 1.00 62.12 158 ALA A O 1
ATOM 1275 N N . LEU A 1 159 ? 21.004 -3.559 -22.306 1.00 64.75 159 LEU A N 1
ATOM 1276 C CA . LEU A 1 159 ? 20.075 -4.632 -21.961 1.00 64.75 159 LEU A CA 1
ATOM 1277 C C . LEU A 1 159 ? 20.804 -5.948 -21.687 1.00 64.75 159 LEU A C 1
ATOM 1279 O O . LEU A 1 159 ? 20.517 -6.594 -20.682 1.00 64.75 159 LEU A O 1
ATOM 1283 N N . ILE A 1 160 ? 21.771 -6.325 -22.527 1.00 68.19 160 ILE A N 1
ATOM 1284 C CA . ILE A 1 160 ? 22.563 -7.545 -22.328 1.00 68.19 160 ILE A CA 1
ATOM 1285 C C . ILE A 1 160 ? 23.346 -7.458 -21.017 1.00 68.19 160 ILE A C 1
ATOM 1287 O O . ILE A 1 160 ? 23.280 -8.375 -20.202 1.00 68.19 160 ILE A O 1
ATOM 1291 N N . LYS A 1 161 ? 24.036 -6.343 -20.763 1.00 65.75 161 LYS A N 1
ATOM 1292 C CA . LYS A 1 161 ? 24.872 -6.195 -19.565 1.00 65.75 161 LYS A CA 1
ATOM 1293 C C . LYS A 1 161 ? 24.078 -6.308 -18.259 1.00 65.75 161 LYS A C 1
ATOM 1295 O O . LYS A 1 161 ? 24.555 -6.928 -17.313 1.00 65.75 161 LYS A O 1
ATOM 1300 N N . GLU A 1 162 ? 22.886 -5.721 -18.206 1.00 62.31 162 GLU A N 1
ATOM 1301 C CA . GLU A 1 162 ? 22.091 -5.637 -16.972 1.00 62.31 162 GLU A CA 1
ATOM 1302 C C . GLU A 1 162 ? 21.063 -6.771 -16.826 1.00 62.31 162 GLU A C 1
ATOM 1304 O O . GLU A 1 162 ? 20.642 -7.074 -15.709 1.00 62.31 162 GLU A O 1
ATOM 1309 N N . PHE A 1 163 ? 20.648 -7.408 -17.927 1.00 66.00 163 PHE A N 1
ATOM 1310 C CA . PHE A 1 163 ? 19.514 -8.339 -17.931 1.00 66.00 163 PHE A CA 1
ATOM 1311 C C . PHE A 1 163 ? 19.741 -9.632 -18.736 1.00 66.00 163 PHE A C 1
ATOM 1313 O O . PHE A 1 163 ? 18.756 -10.296 -19.049 1.00 66.00 163 PHE A O 1
ATOM 1320 N N . HIS A 1 164 ? 20.984 -10.033 -19.055 1.00 69.00 164 HIS A N 1
ATOM 1321 C CA . HIS A 1 164 ? 21.282 -11.243 -19.857 1.00 69.00 164 HIS A CA 1
ATOM 1322 C C . HIS A 1 164 ? 20.501 -12.509 -19.439 1.00 69.00 164 HIS A C 1
ATOM 1324 O O . HIS A 1 164 ? 20.041 -13.264 -20.294 1.00 69.00 164 HIS A O 1
ATOM 1330 N N . GLU A 1 165 ? 20.273 -12.720 -18.139 1.00 70.38 165 GLU A N 1
ATOM 1331 C CA . GLU A 1 165 ? 19.521 -13.871 -17.610 1.00 70.38 165 GLU A CA 1
ATOM 1332 C C . GLU A 1 165 ? 18.056 -13.918 -18.081 1.00 70.38 165 GLU A C 1
ATOM 1334 O O . GLU A 1 165 ? 17.458 -14.990 -18.180 1.00 70.38 165 GLU A O 1
ATOM 1339 N N . LEU A 1 166 ? 17.480 -12.760 -18.412 1.00 69.44 166 LEU A N 1
ATOM 1340 C CA . LEU A 1 166 ? 16.087 -12.581 -18.828 1.00 69.44 166 LEU A CA 1
ATOM 1341 C C . LEU A 1 166 ? 15.939 -12.401 -20.343 1.00 69.44 166 LEU A C 1
ATOM 1343 O O . LEU A 1 166 ? 14.831 -12.150 -20.825 1.00 69.44 166 LEU A O 1
ATOM 1347 N N . LEU A 1 167 ? 17.032 -12.515 -21.096 1.00 76.94 167 LEU A N 1
ATOM 1348 C CA . LEU A 1 167 ? 17.079 -12.255 -22.529 1.00 76.94 167 LEU A CA 1
ATOM 1349 C C . LEU A 1 167 ? 17.409 -13.526 -23.299 1.00 76.94 167 LEU A C 1
ATOM 1351 O O . LEU A 1 167 ? 18.258 -14.306 -22.887 1.00 76.94 167 LEU A O 1
ATOM 1355 N N . SER A 1 168 ? 16.730 -13.743 -24.419 1.00 79.06 168 SER A N 1
ATOM 1356 C CA . SER A 1 168 ? 17.012 -14.819 -25.366 1.00 79.06 168 SER A CA 1
ATOM 1357 C C . SER A 1 168 ? 17.144 -14.250 -26.759 1.00 79.06 168 SER A C 1
ATOM 1359 O O . SER A 1 168 ? 16.365 -13.384 -27.159 1.00 79.06 168 SER A O 1
ATOM 1361 N N . TYR A 1 169 ? 18.058 -14.832 -27.515 1.00 76.81 169 TYR A N 1
ATOM 1362 C CA . TYR A 1 169 ? 18.135 -14.635 -28.946 1.00 76.81 169 TYR A CA 1
ATOM 1363 C C . TYR A 1 169 ? 17.242 -15.657 -29.657 1.00 76.81 169 TYR A C 1
ATOM 1365 O O . TYR A 1 169 ? 17.412 -16.866 -29.478 1.00 76.81 169 TYR A O 1
ATOM 1373 N N . ARG A 1 170 ? 16.260 -15.175 -30.423 1.00 72.00 170 ARG A N 1
ATOM 1374 C CA . ARG A 1 170 ? 15.418 -15.998 -31.305 1.00 72.00 170 ARG A CA 1
ATOM 1375 C C . ARG A 1 170 ? 15.094 -15.207 -32.561 1.00 72.00 170 ARG A C 1
ATOM 1377 O O . ARG A 1 170 ? 14.806 -14.017 -32.469 1.00 72.00 170 ARG A O 1
ATOM 1384 N N . ASP A 1 171 ? 15.140 -15.886 -33.703 1.00 70.75 171 ASP A N 1
ATOM 1385 C CA . ASP A 1 171 ? 14.795 -15.325 -35.014 1.00 70.75 171 ASP A CA 1
ATOM 1386 C C . ASP A 1 171 ? 15.566 -14.034 -35.336 1.00 70.75 171 ASP A C 1
ATOM 1388 O O . ASP A 1 171 ? 15.014 -13.073 -35.850 1.00 70.75 171 ASP A O 1
ATOM 1392 N N . GLY A 1 172 ? 16.846 -13.965 -34.958 1.00 68.12 172 GLY A N 1
ATOM 1393 C CA . GLY A 1 172 ? 17.665 -12.790 -35.248 1.00 68.12 172 GLY A CA 1
ATOM 1394 C C . GLY A 1 172 ? 17.451 -11.584 -34.330 1.00 68.12 172 GLY A C 1
ATOM 1395 O O . GLY A 1 172 ? 18.249 -10.655 -34.379 1.00 68.12 172 GLY A O 1
ATOM 1396 N N . ALA A 1 173 ? 16.443 -11.603 -33.457 1.00 72.31 173 ALA A N 1
ATOM 1397 C CA . ALA A 1 173 ? 16.091 -10.495 -32.573 1.00 72.31 173 ALA A CA 1
ATOM 1398 C C . ALA A 1 173 ? 16.441 -10.770 -31.100 1.00 72.31 173 ALA A C 1
ATOM 1400 O O . ALA A 1 173 ? 16.438 -11.916 -30.630 1.00 72.31 173 ALA A O 1
ATOM 1401 N N . LEU A 1 174 ? 16.676 -9.698 -30.335 1.00 76.69 174 LEU A N 1
ATOM 1402 C CA . LEU A 1 174 ? 16.812 -9.782 -28.880 1.00 76.69 174 LEU A CA 1
ATOM 1403 C C . LEU A 1 174 ? 15.420 -9.750 -28.246 1.00 76.69 174 LEU A C 1
ATOM 1405 O O . LEU A 1 174 ? 14.683 -8.768 -28.381 1.00 76.69 174 LEU A O 1
ATOM 1409 N N . ARG A 1 175 ? 15.054 -10.823 -27.543 1.00 80.12 175 ARG A N 1
ATOM 1410 C CA . ARG A 1 175 ? 13.720 -11.003 -26.956 1.00 80.12 175 ARG A CA 1
ATOM 1411 C C . ARG A 1 175 ? 13.787 -11.335 -25.473 1.00 80.12 175 ARG A C 1
ATOM 1413 O O . ARG A 1 175 ? 14.817 -11.768 -24.966 1.00 80.12 175 ARG A O 1
ATOM 1420 N N . THR A 1 176 ? 12.674 -11.186 -24.765 1.00 78.50 176 THR A N 1
ATOM 1421 C CA . THR A 1 176 ? 12.566 -11.645 -23.371 1.00 78.50 176 THR A CA 1
ATOM 1422 C C . THR A 1 176 ? 12.418 -13.172 -23.270 1.00 78.50 176 THR A C 1
ATOM 1424 O O . THR A 1 176 ? 11.621 -13.782 -23.995 1.00 78.50 176 THR A O 1
ATOM 1427 N N . LYS A 1 177 ? 13.122 -13.786 -22.306 1.00 70.94 177 LYS A N 1
ATOM 1428 C CA . LYS A 1 177 ? 12.926 -15.166 -21.821 1.00 70.94 177 LYS A CA 1
ATOM 1429 C C . LYS A 1 177 ? 11.679 -15.218 -20.933 1.00 70.94 177 LYS A C 1
ATOM 1431 O O . LYS A 1 177 ? 11.764 -15.255 -19.710 1.00 70.94 177 LYS A O 1
ATOM 1436 N N . SER A 1 178 ? 10.498 -15.175 -21.538 1.00 70.06 178 SER A N 1
ATOM 1437 C CA . SER A 1 178 ? 9.228 -15.364 -20.828 1.00 70.06 178 SER A CA 1
ATOM 1438 C C . SER A 1 178 ? 8.477 -16.552 -21.410 1.00 70.06 178 SER A C 1
ATOM 1440 O O . SER A 1 178 ? 8.310 -16.644 -22.624 1.00 70.06 178 SER A O 1
ATOM 1442 N N . ALA A 1 179 ? 7.991 -17.440 -20.538 1.00 59.59 179 ALA A N 1
ATOM 1443 C CA . ALA A 1 179 ? 7.183 -18.597 -20.925 1.00 59.59 179 ALA A CA 1
ATOM 1444 C C . ALA A 1 179 ? 5.786 -18.210 -21.445 1.00 59.59 179 ALA A C 1
ATOM 1446 O O . ALA A 1 179 ? 5.151 -18.998 -22.137 1.00 59.59 179 ALA A O 1
ATOM 1447 N N . PHE A 1 180 ? 5.309 -17.003 -21.117 1.00 55.75 180 PHE A N 1
ATOM 1448 C CA . PHE A 1 180 ? 3.935 -16.571 -21.392 1.00 55.75 180 PHE A CA 1
ATOM 1449 C C . PHE A 1 180 ? 3.827 -15.577 -22.550 1.00 55.75 180 PHE A C 1
ATOM 1451 O O . PHE A 1 180 ? 2.831 -15.577 -23.265 1.00 55.75 180 PHE A O 1
ATOM 1458 N N . ALA A 1 181 ? 4.831 -14.716 -22.733 1.00 59.44 181 ALA A N 1
ATOM 1459 C CA . ALA A 1 181 ? 4.860 -13.748 -23.825 1.00 59.44 181 ALA A CA 1
ATOM 1460 C C . ALA A 1 181 ? 6.300 -13.293 -24.083 1.00 59.44 181 ALA A C 1
ATOM 1462 O O . ALA A 1 181 ? 6.843 -12.477 -23.333 1.00 59.44 181 ALA A O 1
ATOM 1463 N N . SER A 1 182 ? 6.911 -13.815 -25.146 1.00 68.94 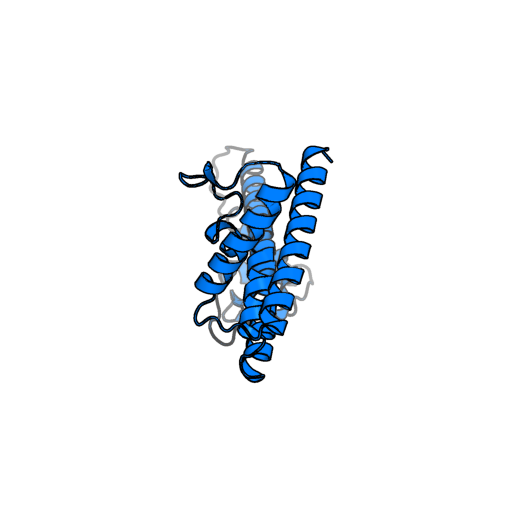182 SER A N 1
ATOM 1464 C CA . SER A 1 182 ? 8.195 -13.317 -25.638 1.00 68.94 182 SER A CA 1
ATOM 1465 C C . SER A 1 182 ? 7.953 -12.006 -26.384 1.00 68.94 182 SER A C 1
ATOM 1467 O O . SER A 1 182 ? 7.170 -11.970 -27.334 1.00 68.94 182 SER A O 1
ATOM 1469 N N . ARG A 1 183 ? 8.569 -10.917 -25.918 1.00 75.19 183 ARG A N 1
ATOM 1470 C CA . ARG A 1 183 ? 8.490 -9.603 -26.570 1.00 75.19 183 ARG A CA 1
ATOM 1471 C C . ARG A 1 183 ? 9.814 -9.276 -27.230 1.00 75.19 183 ARG A C 1
ATOM 1473 O O . ARG A 1 183 ? 10.867 -9.509 -26.639 1.00 75.19 183 ARG A O 1
ATOM 1480 N N . GLU A 1 184 ? 9.730 -8.720 -28.430 1.00 75.38 184 GLU A N 1
ATOM 1481 C CA . GLU A 1 184 ? 10.871 -8.155 -29.136 1.00 75.38 184 GLU A CA 1
ATOM 1482 C C . GLU A 1 184 ? 11.313 -6.860 -28.461 1.00 75.38 184 GLU A C 1
ATOM 1484 O O . GLU A 1 184 ? 10.496 -5.975 -28.204 1.00 75.38 184 GLU A O 1
ATOM 1489 N N . LEU A 1 185 ? 12.595 -6.798 -28.108 1.00 72.62 185 LEU A N 1
ATOM 1490 C CA . LEU A 1 185 ? 13.213 -5.639 -27.466 1.00 72.62 185 LEU A CA 1
ATOM 1491 C C . LEU A 1 185 ? 14.111 -4.889 -28.442 1.00 72.62 185 LEU A C 1
ATOM 1493 O O . LEU A 1 185 ? 14.116 -3.662 -28.441 1.00 72.62 185 LEU A O 1
ATOM 1497 N N . VAL A 1 186 ? 14.852 -5.632 -29.266 1.00 75.19 186 VAL A N 1
ATOM 1498 C CA . VAL A 1 186 ? 15.668 -5.079 -30.346 1.00 75.19 186 VAL A CA 1
ATOM 1499 C C . VAL A 1 186 ? 15.314 -5.819 -31.634 1.00 75.19 186 VAL A C 1
ATOM 1501 O O . VAL A 1 186 ? 15.398 -7.053 -31.640 1.00 75.19 186 VAL A O 1
ATOM 1504 N N . PRO A 1 187 ? 14.931 -5.092 -32.699 1.00 74.88 187 PRO A N 1
ATOM 1505 C CA . PRO A 1 187 ? 14.633 -5.678 -33.996 1.00 74.88 187 PRO A CA 1
ATOM 1506 C C . PRO A 1 187 ? 15.793 -6.474 -34.581 1.00 74.88 187 PRO A C 1
ATOM 1508 O O . PRO A 1 187 ? 16.963 -6.158 -34.355 1.00 74.88 187 PRO A O 1
ATOM 1511 N N . GLU A 1 188 ? 15.449 -7.474 -35.387 1.00 75.56 188 GLU A N 1
ATOM 1512 C CA . GLU A 1 188 ? 16.395 -8.416 -35.986 1.00 75.56 188 GLU A CA 1
ATOM 1513 C C . GLU A 1 188 ? 17.546 -7.736 -36.740 1.00 75.56 188 GLU A C 1
ATOM 1515 O O . GLU A 1 188 ? 18.707 -8.067 -36.510 1.00 75.56 188 GLU A O 1
ATOM 1520 N N . GLY A 1 189 ? 17.247 -6.761 -37.604 1.00 71.06 189 GLY A N 1
ATOM 1521 C CA . GLY A 1 189 ? 18.274 -6.093 -38.414 1.00 71.06 189 GLY A CA 1
ATOM 1522 C C . GLY A 1 189 ? 19.325 -5.369 -37.570 1.00 71.06 189 GLY A C 1
ATOM 1523 O O . GLY A 1 189 ? 20.517 -5.454 -37.844 1.00 71.06 189 GLY A O 1
ATOM 1524 N N . ILE A 1 190 ? 18.889 -4.730 -36.484 1.00 70.94 190 ILE A N 1
ATOM 1525 C CA . ILE A 1 190 ? 19.766 -3.984 -35.577 1.00 70.94 190 ILE A CA 1
ATOM 1526 C C . ILE A 1 190 ? 20.596 -4.953 -34.733 1.00 70.94 190 ILE A C 1
ATOM 1528 O O . ILE A 1 190 ? 21.794 -4.758 -34.543 1.00 70.94 190 ILE A O 1
ATOM 1532 N N . PHE A 1 191 ? 19.969 -6.014 -34.222 1.00 76.06 191 PHE A N 1
ATOM 1533 C CA . PHE A 1 191 ? 20.654 -6.945 -33.334 1.00 76.06 191 PHE A CA 1
ATOM 1534 C C . PHE A 1 191 ? 21.654 -7.845 -34.074 1.00 76.06 191 PHE A C 1
ATOM 1536 O O . PHE A 1 191 ? 22.711 -8.159 -33.528 1.00 76.06 191 PHE A O 1
ATOM 1543 N N . LYS A 1 192 ? 21.369 -8.212 -35.328 1.00 74.50 192 LYS A N 1
ATOM 1544 C CA . LYS A 1 192 ? 22.317 -8.937 -36.186 1.00 74.50 192 LYS A CA 1
ATOM 1545 C C . LYS A 1 192 ? 23.567 -8.117 -36.491 1.00 74.50 192 LYS A C 1
ATOM 1547 O O . LYS A 1 192 ? 24.660 -8.647 -36.324 1.00 74.50 192 LYS A O 1
ATOM 1552 N N . ASN A 1 193 ? 23.406 -6.845 -36.859 1.00 73.50 193 ASN A N 1
ATOM 1553 C CA . ASN A 1 193 ? 24.537 -5.943 -37.101 1.00 73.50 193 ASN A CA 1
ATOM 1554 C C . ASN A 1 193 ? 25.409 -5.792 -35.844 1.00 73.50 193 ASN A C 1
ATOM 1556 O O . ASN A 1 193 ? 26.634 -5.864 -35.909 1.00 73.50 193 ASN A O 1
ATOM 1560 N N . PHE A 1 194 ? 24.773 -5.707 -34.674 1.00 73.62 194 PHE A N 1
ATOM 1561 C CA . PHE A 1 194 ? 25.481 -5.664 -33.400 1.00 73.62 194 PHE A CA 1
ATOM 1562 C C . PHE A 1 194 ? 26.295 -6.938 -33.123 1.00 73.62 194 PHE A C 1
ATOM 1564 O O . PHE A 1 194 ? 27.430 -6.861 -32.647 1.00 73.62 194 PHE A O 1
ATOM 1571 N N . LEU A 1 195 ? 25.734 -8.117 -33.409 1.00 73.38 195 LEU A N 1
ATOM 1572 C CA . LEU A 1 195 ? 26.446 -9.383 -33.231 1.00 73.38 195 LEU A CA 1
ATOM 1573 C C . LEU A 1 195 ? 27.634 -9.506 -34.192 1.00 73.38 195 LEU A C 1
ATOM 1575 O O . LEU A 1 195 ? 28.708 -9.903 -33.743 1.00 73.38 195 LEU A O 1
ATOM 1579 N N . SER A 1 196 ? 27.482 -9.106 -35.460 1.00 73.44 196 SER A N 1
ATOM 1580 C CA . SER A 1 196 ? 28.599 -9.105 -36.415 1.00 73.44 196 SER A CA 1
ATOM 1581 C C . SER A 1 196 ? 29.718 -8.155 -35.991 1.00 73.44 196 SER A C 1
ATOM 1583 O O . SER A 1 196 ? 30.881 -8.547 -36.008 1.00 73.44 196 SER A O 1
ATOM 1585 N N . GLU A 1 197 ? 29.393 -6.953 -35.504 1.00 70.56 197 GLU A N 1
ATOM 1586 C CA . GLU A 1 197 ? 30.401 -6.017 -34.982 1.00 70.56 197 GLU A CA 1
ATOM 1587 C C . GLU A 1 197 ? 31.137 -6.571 -33.750 1.00 70.56 197 GLU A C 1
ATOM 1589 O O . GLU A 1 197 ? 32.320 -6.293 -33.538 1.00 70.56 197 GLU A O 1
ATOM 1594 N N . CYS A 1 198 ? 30.450 -7.351 -32.911 1.00 66.62 198 CYS A N 1
ATOM 1595 C CA . CYS A 1 198 ? 31.070 -7.999 -31.759 1.00 66.62 198 CYS A CA 1
ATOM 1596 C C . CYS A 1 198 ? 32.008 -9.132 -32.190 1.00 66.62 198 CYS A C 1
ATOM 1598 O O . CYS A 1 198 ? 33.119 -9.220 -31.665 1.00 66.62 198 CYS A O 1
ATOM 1600 N N . GLU A 1 199 ? 31.603 -9.952 -33.162 1.00 73.25 199 GLU A N 1
ATOM 1601 C CA . GLU A 1 199 ? 32.439 -11.017 -33.728 1.00 73.25 199 GLU A CA 1
ATOM 1602 C C . GLU A 1 199 ? 33.693 -10.459 -34.412 1.00 73.25 199 GLU A C 1
ATOM 1604 O O . GLU A 1 199 ? 34.794 -10.945 -34.147 1.00 73.25 199 GLU A O 1
ATOM 1609 N N . GLU A 1 200 ? 33.562 -9.381 -35.190 1.00 68.94 200 GLU A N 1
ATOM 1610 C CA . GLU A 1 200 ? 34.694 -8.673 -35.811 1.00 68.94 200 GLU A CA 1
ATOM 1611 C C . GLU A 1 200 ? 35.686 -8.121 -34.776 1.00 68.94 200 GLU A C 1
ATOM 1613 O O . GLU A 1 200 ? 36.890 -8.037 -35.028 1.00 68.94 200 GLU A O 1
ATOM 1618 N N . ARG A 1 201 ? 35.199 -7.789 -33.575 1.00 67.31 201 ARG A N 1
ATOM 1619 C CA . ARG A 1 201 ? 36.014 -7.331 -32.438 1.00 67.31 201 ARG A CA 1
ATOM 1620 C C . ARG A 1 201 ? 36.493 -8.470 -31.530 1.00 67.31 201 ARG A C 1
ATOM 1622 O O . ARG A 1 201 ? 37.114 -8.199 -30.502 1.00 67.31 201 ARG A O 1
ATOM 1629 N N . GLY A 1 202 ? 36.212 -9.728 -31.877 1.00 65.56 202 GLY A N 1
ATOM 1630 C CA . GLY A 1 202 ? 36.588 -10.910 -31.092 1.00 65.56 202 GLY A CA 1
ATOM 1631 C C . GLY A 1 202 ? 35.811 -11.076 -29.779 1.00 65.56 202 GLY A C 1
ATOM 1632 O O . GLY A 1 202 ? 36.249 -11.800 -28.883 1.00 65.56 202 GLY A O 1
ATOM 1633 N N . LEU A 1 203 ? 34.671 -10.401 -29.636 1.00 63.81 203 LEU A N 1
ATOM 1634 C CA . LEU A 1 203 ? 33.818 -10.442 -28.453 1.00 63.81 203 LEU A CA 1
ATOM 1635 C C . LEU A 1 203 ? 32.714 -11.484 -28.647 1.00 63.81 203 LEU A C 1
ATOM 1637 O O . LEU A 1 203 ? 31.805 -11.311 -29.452 1.00 63.81 203 LEU A O 1
ATOM 1641 N N . SER A 1 204 ? 32.762 -12.563 -27.864 1.00 62.66 204 SER A N 1
ATOM 1642 C CA . SER A 1 204 ? 31.714 -13.587 -27.870 1.00 62.66 204 SER A CA 1
ATOM 1643 C C . SER A 1 204 ? 30.665 -13.289 -26.800 1.00 62.66 204 SER A C 1
ATOM 1645 O O . SER A 1 204 ? 30.941 -13.362 -25.599 1.00 62.66 204 SER A O 1
ATOM 1647 N N . ILE A 1 205 ? 29.451 -12.954 -27.236 1.00 64.06 205 ILE A N 1
ATOM 1648 C CA . ILE A 1 205 ? 28.309 -12.718 -26.350 1.00 64.06 205 ILE A CA 1
ATOM 1649 C C . ILE A 1 205 ? 27.553 -14.037 -26.163 1.00 64.06 205 ILE A C 1
ATOM 1651 O O . ILE A 1 205 ? 26.980 -14.575 -27.107 1.00 64.06 205 ILE A O 1
ATOM 1655 N N . LYS A 1 206 ? 27.527 -14.553 -24.929 1.00 62.38 206 LYS A N 1
ATOM 1656 C CA . LYS A 1 206 ? 26.693 -15.703 -24.549 1.00 62.38 206 LYS A CA 1
ATOM 1657 C C . LYS A 1 206 ? 25.370 -15.202 -23.969 1.00 62.38 206 LYS A C 1
ATOM 1659 O O . LYS A 1 206 ? 25.372 -14.584 -22.906 1.00 62.38 206 LYS A O 1
ATOM 1664 N N . LEU A 1 207 ? 24.268 -15.472 -24.670 1.00 60.91 207 LEU A N 1
ATOM 1665 C CA . LEU A 1 207 ? 22.885 -15.187 -24.261 1.00 60.91 207 LEU A CA 1
ATOM 1666 C C . LEU A 1 207 ? 22.105 -16.475 -24.001 1.00 60.91 207 LEU A C 1
ATOM 1668 O O . LEU A 1 207 ? 22.306 -17.446 -24.758 1.00 60.91 207 LEU A O 1
#

Sequence (207 aa):
MSNLSRYQAEKRQARSSLIDALLENARRSNMKFDKITYLARYLAGEISKVESRRDGVPHALSVENSSLCRYTTLLKNKLYRAQLENWFFVGSTVQDKARMQVESGLRLELARLAVKYKRMEFRVLELQQKIKSFDGWEEDDSPSSTASDTNGHLVAVALIKEFHELLSYRDGALRTKSAFASRELVPEGIFKNFLSECEERGLSIKL

pLDDT: mean 70.81, std 14.16, range [36.97, 91.56]